Protein AF-A0A0F9B445-F1 (afdb_monomer_lite)

Organism: NCBI:txid412755

Secondary structure (DSSP, 8-state):
--TTHHHHS--HHHHHHTB-TTSSBP----SS----THHHHS-EEE-SBTTEEEEEEEEE--------TT--------EEEEEEEE-----------HHHHHTTS-HHHHHHHHHHHHHHHHHHHHHHHHHH--TTT-TTS---HHHHT--SSSSSGGG-------SS---------B-TTSB-EEE-TTSPSS-----------B-TTS-B-

Structure (mmCIF, N/CA/C/O backbone):
data_AF-A0A0F9B445-F1
#
_entry.id   AF-A0A0F9B445-F1
#
loop_
_atom_site.group_PDB
_atom_site.id
_atom_site.type_symbol
_atom_site.label_atom_id
_atom_site.label_alt_id
_atom_site.label_comp_id
_atom_site.label_asym_id
_atom_site.label_entity_id
_atom_site.label_seq_id
_atom_site.pdbx_PDB_ins_code
_atom_site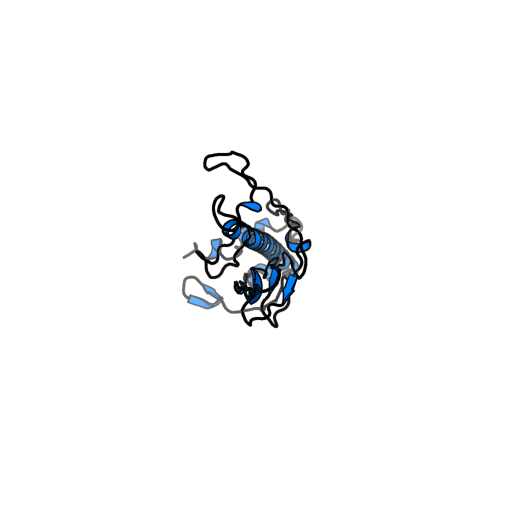.Cartn_x
_atom_site.Cartn_y
_atom_site.Cartn_z
_atom_site.occupancy
_atom_site.B_iso_or_equiv
_atom_site.auth_seq_id
_atom_site.auth_comp_id
_atom_site.auth_asym_id
_atom_site.auth_atom_id
_atom_site.pdbx_PDB_model_num
ATOM 1 N N . MET A 1 1 ? -6.664 17.153 29.616 1.00 43.50 1 MET A N 1
ATOM 2 C CA . MET A 1 1 ? -6.828 15.781 30.145 1.00 43.50 1 MET A CA 1
ATOM 3 C C . MET A 1 1 ? -7.987 15.012 29.509 1.00 43.50 1 MET A C 1
ATOM 5 O O . MET A 1 1 ? -7.839 13.813 29.377 1.00 43.50 1 MET A O 1
ATOM 9 N N . ALA A 1 2 ? -9.086 15.642 29.061 1.00 45.28 2 ALA A N 1
ATOM 10 C CA . ALA A 1 2 ? -10.185 14.949 28.357 1.00 45.28 2 ALA A CA 1
ATOM 11 C C . ALA A 1 2 ? -10.009 14.825 26.822 1.00 45.28 2 ALA A C 1
ATOM 13 O O . ALA A 1 2 ? -10.795 14.161 26.156 1.00 45.28 2 ALA A O 1
ATOM 14 N N . THR A 1 3 ? -8.997 15.481 26.247 1.00 46.88 3 THR A N 1
ATOM 15 C CA . THR A 1 3 ? -8.874 15.669 24.790 1.00 46.88 3 THR A CA 1
ATOM 16 C C . THR A 1 3 ? -8.355 14.437 24.039 1.00 46.88 3 THR A C 1
ATOM 18 O O . THR A 1 3 ? -8.711 14.235 22.887 1.00 46.88 3 THR A O 1
ATOM 21 N N . GLU A 1 4 ? -7.553 13.586 24.682 1.00 51.56 4 GLU A N 1
ATOM 22 C CA . GLU A 1 4 ? -7.035 12.350 24.068 1.00 51.56 4 GLU A CA 1
ATOM 23 C C . GLU A 1 4 ? -8.095 11.239 24.044 1.00 51.56 4 GLU A C 1
ATOM 25 O O . GLU A 1 4 ? -8.210 10.522 23.053 1.00 51.56 4 GLU A O 1
ATOM 30 N N . LEU A 1 5 ? -8.921 11.139 25.096 1.00 57.16 5 LEU A N 1
ATOM 31 C CA . LEU A 1 5 ? -9.929 10.082 25.226 1.00 57.16 5 LEU A CA 1
ATOM 32 C C . LEU A 1 5 ? -11.019 10.191 24.155 1.00 57.16 5 LEU A C 1
ATOM 34 O O . LEU A 1 5 ? -11.319 9.208 23.496 1.00 57.16 5 LEU A O 1
ATOM 38 N N . SER A 1 6 ? -11.548 11.399 23.929 1.00 59.25 6 SER A N 1
ATOM 39 C CA . SER A 1 6 ? -12.601 11.639 22.929 1.00 59.25 6 SER A CA 1
ATOM 40 C C . SER A 1 6 ? -12.133 11.496 21.480 1.00 59.25 6 SER A C 1
ATOM 42 O O . SER A 1 6 ? -12.970 11.484 20.584 1.00 59.25 6 SER A O 1
ATOM 44 N N . THR A 1 7 ? -10.821 11.462 21.241 1.00 62.12 7 THR A N 1
ATOM 45 C CA . THR A 1 7 ? -10.253 11.407 19.886 1.00 62.12 7 THR A CA 1
ATOM 46 C C . THR A 1 7 ? -9.793 9.995 19.525 1.00 62.12 7 THR A C 1
ATOM 48 O O . THR A 1 7 ? -9.762 9.648 18.351 1.00 62.12 7 THR A O 1
ATOM 51 N N . LYS A 1 8 ? -9.428 9.179 20.525 1.00 65.94 8 LYS A N 1
ATOM 52 C CA . LYS A 1 8 ? -8.882 7.827 20.329 1.00 65.94 8 LYS A CA 1
ATOM 53 C C . LYS A 1 8 ? -9.841 6.704 20.703 1.00 65.94 8 LYS A C 1
ATOM 55 O O . LYS A 1 8 ? -9.669 5.599 20.204 1.00 65.94 8 LYS A O 1
ATOM 60 N N . PHE A 1 9 ? -10.800 6.961 21.590 1.00 74.56 9 PHE A N 1
ATOM 61 C CA . PHE A 1 9 ? -11.685 5.935 22.127 1.00 74.56 9 PHE A CA 1
ATOM 62 C C . PHE A 1 9 ? -13.143 6.360 22.019 1.00 74.56 9 PHE A C 1
ATOM 64 O O . PHE A 1 9 ? -13.482 7.540 22.133 1.00 74.56 9 PHE A O 1
ATOM 71 N N . LEU A 1 10 ? -14.011 5.366 21.852 1.00 77.06 10 LEU A N 1
ATOM 72 C CA . LEU A 1 10 ? -15.453 5.557 21.915 1.00 77.06 10 LEU A CA 1
ATOM 73 C C . LEU A 1 10 ? -15.854 6.112 23.281 1.00 77.06 10 LEU A C 1
ATOM 75 O O . LEU A 1 10 ? -15.548 5.536 24.325 1.00 77.06 10 LEU A O 1
ATOM 79 N N . THR A 1 11 ? -16.571 7.231 23.268 1.00 81.31 11 THR A N 1
ATOM 80 C CA . THR A 1 11 ? -17.092 7.843 24.491 1.00 81.31 11 THR A CA 1
ATOM 81 C C . THR A 1 11 ? -18.509 7.360 24.789 1.00 81.31 11 THR A C 1
ATOM 83 O O . THR A 1 11 ? -19.222 6.864 23.914 1.00 81.31 11 THR A O 1
ATOM 86 N N . LEU A 1 12 ? -18.986 7.590 26.017 1.00 77.62 12 LEU A N 1
ATOM 87 C CA . LEU A 1 12 ? -20.385 7.331 26.378 1.00 77.62 12 LEU A CA 1
ATOM 88 C C . LEU A 1 12 ? -21.379 8.086 25.477 1.00 77.62 12 LEU A C 1
ATOM 90 O O . LEU A 1 12 ? -22.467 7.584 25.202 1.00 77.62 12 LEU A O 1
ATOM 94 N N . SER A 1 13 ? -21.006 9.269 24.978 1.00 76.50 13 SER A N 1
ATOM 95 C CA . SER A 1 13 ? -21.833 10.005 24.018 1.00 76.50 13 SER A CA 1
ATOM 96 C C . SER A 1 13 ? -21.901 9.353 22.640 1.00 76.50 13 SER A C 1
ATOM 98 O O . SER A 1 13 ? -22.929 9.479 21.978 1.00 76.50 13 SER A O 1
ATOM 100 N N . ASP A 1 14 ? -20.850 8.659 22.207 1.00 77.88 14 ASP A N 1
ATOM 101 C CA . ASP A 1 14 ? -20.851 7.936 20.930 1.00 77.88 14 ASP A CA 1
ATOM 102 C C . ASP A 1 14 ? -21.625 6.628 21.057 1.00 77.88 14 ASP A C 1
ATOM 104 O O . ASP A 1 14 ? -22.432 6.299 20.191 1.00 77.88 14 ASP A O 1
ATOM 108 N N . TRP A 1 15 ? -21.476 5.950 22.197 1.00 76.38 15 TRP A N 1
ATOM 109 C CA . TRP A 1 15 ? -22.296 4.799 22.561 1.00 76.38 15 TRP A CA 1
ATOM 110 C C . TRP A 1 15 ? -23.792 5.142 22.548 1.00 76.38 15 TRP A C 1
ATOM 112 O O . TRP A 1 15 ? -24.565 4.476 21.869 1.00 76.38 15 TRP A O 1
ATOM 122 N N . ALA A 1 16 ? -24.201 6.237 23.200 1.00 73.94 16 ALA A N 1
ATOM 123 C CA . ALA A 1 16 ? -25.606 6.652 23.260 1.00 73.94 16 ALA A CA 1
ATOM 124 C C . ALA A 1 16 ? -26.217 6.979 21.883 1.00 73.94 16 ALA A C 1
ATOM 126 O O . ALA A 1 16 ? -27.422 6.834 21.700 1.00 73.94 16 ALA A O 1
ATOM 127 N N . LYS A 1 17 ? -25.405 7.412 20.909 1.00 80.31 17 LYS A N 1
ATOM 128 C CA . LYS A 1 17 ? -25.855 7.677 19.530 1.00 80.31 17 LYS A CA 1
ATOM 129 C C . LYS A 1 17 ? -25.986 6.412 18.680 1.00 80.31 17 LYS A C 1
ATOM 131 O O . LYS A 1 17 ? -26.648 6.457 17.650 1.00 80.31 17 LYS A O 1
ATOM 136 N N . ARG A 1 18 ? -25.344 5.312 19.081 1.00 75.62 18 ARG A N 1
ATOM 137 C CA . ARG A 1 18 ? -25.323 4.024 18.364 1.00 75.62 18 ARG A CA 1
ATOM 138 C C . ARG A 1 18 ? -26.342 3.022 18.914 1.00 75.62 18 ARG A C 1
ATOM 140 O O . ARG A 1 18 ? -26.244 1.828 18.640 1.00 75.62 18 ARG A O 1
ATOM 147 N N . ILE A 1 19 ? -27.302 3.488 19.708 1.00 76.62 19 ILE A N 1
ATOM 148 C CA . ILE A 1 19 ? -28.355 2.658 20.292 1.00 76.62 19 ILE A CA 1
ATOM 149 C C . ILE A 1 19 ? -29.685 3.069 19.700 1.00 76.62 19 ILE A C 1
ATOM 151 O O . ILE A 1 19 ? -30.053 4.244 19.733 1.00 76.62 19 ILE A O 1
ATOM 155 N N . ASP A 1 20 ? -30.404 2.081 19.187 1.00 72.25 20 ASP A N 1
ATOM 156 C CA . ASP A 1 20 ? -31.778 2.270 18.761 1.00 72.25 20 ASP A CA 1
ATOM 157 C C . ASP A 1 20 ? -32.698 2.466 19.975 1.00 72.25 20 ASP A C 1
ATOM 159 O O . ASP A 1 20 ? -32.392 1.994 21.073 1.00 72.25 20 ASP A O 1
ATOM 163 N N . PRO A 1 21 ? -33.868 3.108 19.804 1.00 74.31 21 PRO A N 1
ATOM 164 C CA . PRO A 1 21 ? -34.848 3.292 20.880 1.00 74.31 21 PRO A CA 1
ATOM 165 C C . PRO A 1 21 ? -35.241 1.998 21.615 1.00 74.31 21 PRO A C 1
ATOM 167 O O . PRO A 1 21 ? -35.650 2.052 22.774 1.00 74.31 21 PRO A O 1
ATOM 170 N N . ASP A 1 22 ? -35.073 0.848 20.958 1.00 70.62 22 ASP A N 1
ATOM 171 C CA . ASP A 1 22 ? -35.373 -0.490 21.473 1.00 70.62 22 ASP A CA 1
ATOM 172 C C . ASP A 1 22 ? -34.232 -1.093 22.322 1.00 70.62 22 ASP A C 1
ATOM 174 O O . ASP A 1 22 ? -34.344 -2.208 22.831 1.00 70.62 22 ASP A O 1
ATOM 178 N N . GLY A 1 23 ? -33.128 -0.361 22.502 1.00 67.12 23 GLY A N 1
ATOM 179 C CA . GLY A 1 23 ? -31.978 -0.765 23.312 1.00 67.12 23 GLY A CA 1
ATOM 180 C C . GLY A 1 23 ? -30.959 -1.637 22.578 1.00 67.12 23 GLY A C 1
ATOM 181 O O . GLY A 1 23 ? -29.916 -1.939 23.149 1.00 67.12 23 GLY A O 1
ATOM 182 N N . THR A 1 24 ? -31.204 -2.012 21.322 1.00 73.00 24 THR A N 1
ATOM 183 C CA . THR A 1 24 ? -30.248 -2.743 20.478 1.00 73.00 24 THR A CA 1
ATOM 184 C C . THR A 1 24 ? -29.208 -1.811 19.860 1.00 73.00 24 THR A C 1
ATOM 186 O O . THR A 1 24 ? -29.444 -0.615 19.699 1.00 73.00 24 THR A O 1
ATOM 189 N N . THR A 1 25 ? -28.044 -2.350 19.492 1.00 70.25 25 THR A N 1
ATOM 190 C CA . THR A 1 25 ? -27.066 -1.609 18.683 1.00 70.25 25 THR A CA 1
ATOM 191 C C . THR A 1 25 ? -27.675 -1.269 17.324 1.00 70.25 25 THR A C 1
ATOM 193 O O . THR A 1 25 ? -28.135 -2.167 16.619 1.00 70.25 25 THR A O 1
ATOM 196 N N . ALA A 1 26 ? -27.676 0.016 16.975 1.00 71.31 26 ALA A N 1
ATOM 197 C CA . ALA A 1 26 ? -28.232 0.501 15.723 1.00 71.31 26 ALA A CA 1
ATOM 198 C C . ALA A 1 26 ? -27.355 0.081 14.533 1.00 71.31 26 ALA A C 1
ATOM 200 O O . ALA A 1 26 ? -26.123 0.144 14.632 1.00 71.31 26 ALA A O 1
ATOM 201 N N . PRO A 1 27 ? -27.947 -0.319 13.393 1.00 66.56 27 PRO A N 1
ATOM 202 C CA . PRO A 1 27 ? -27.189 -0.529 12.169 1.00 66.56 27 PRO A CA 1
ATOM 203 C C . PRO A 1 27 ? -26.626 0.815 11.687 1.00 66.56 27 PRO A C 1
ATOM 205 O O . PRO A 1 27 ? -27.372 1.722 11.315 1.00 66.56 27 PRO A O 1
ATOM 208 N N . VAL A 1 28 ? -25.299 0.948 11.701 1.00 72.25 28 VAL A N 1
ATOM 209 C CA . VAL A 1 28 ? -24.608 2.140 11.197 1.00 72.25 28 VAL A CA 1
ATOM 210 C C . VAL A 1 28 ? -24.638 2.117 9.668 1.00 72.25 28 VAL A C 1
ATOM 212 O O . VAL A 1 28 ? -24.305 1.113 9.041 1.00 72.25 28 VAL A O 1
ATOM 215 N N . ILE A 1 29 ? -25.088 3.218 9.061 1.00 68.75 29 ILE A N 1
ATOM 216 C CA . ILE A 1 29 ? -25.043 3.396 7.606 1.00 68.75 29 ILE A CA 1
ATOM 217 C C . ILE A 1 29 ? -23.688 4.005 7.250 1.00 68.75 29 ILE A C 1
ATOM 219 O O . ILE A 1 29 ? -23.426 5.166 7.567 1.00 68.75 29 ILE A O 1
ATOM 223 N N . GLU A 1 30 ? -22.865 3.234 6.547 1.00 72.00 30 GLU A N 1
ATOM 224 C CA . GLU A 1 30 ? -21.530 3.652 6.116 1.00 72.00 30 GLU A CA 1
ATOM 225 C C . GLU A 1 30 ? -21.614 4.557 4.881 1.00 72.00 30 GLU A C 1
ATOM 227 O O . GLU A 1 30 ? -21.560 4.103 3.740 1.00 72.00 30 GLU A O 1
ATOM 232 N N . LEU A 1 31 ? -21.809 5.860 5.105 1.00 69.06 31 LEU A N 1
ATOM 233 C CA . LEU A 1 31 ? -21.887 6.858 4.028 1.00 69.06 31 LEU A CA 1
ATOM 234 C C . LEU A 1 31 ? -20.505 7.228 3.462 1.00 69.06 31 LEU A C 1
ATOM 236 O O . LEU A 1 31 ? -20.418 7.711 2.337 1.00 69.06 31 LEU A O 1
ATOM 240 N N . LEU A 1 32 ? -19.446 7.043 4.255 1.00 72.44 32 LEU A N 1
ATOM 241 C CA . LEU A 1 32 ? -18.073 7.365 3.863 1.00 72.44 32 LEU A CA 1
ATOM 242 C C . LEU A 1 32 ? -17.368 6.204 3.160 1.00 72.44 32 LEU A C 1
ATOM 244 O O . LEU A 1 32 ? -16.320 6.431 2.579 1.00 72.44 32 LEU A O 1
ATOM 248 N N . ALA A 1 33 ? -17.937 4.996 3.199 1.00 69.25 33 ALA A N 1
ATOM 249 C CA . ALA A 1 33 ? -17.311 3.821 2.617 1.00 69.25 33 ALA A CA 1
ATOM 250 C C . ALA A 1 33 ? -17.182 3.964 1.098 1.00 69.25 33 ALA A C 1
ATOM 252 O O . ALA A 1 33 ? -18.180 3.945 0.364 1.00 69.25 33 ALA A O 1
ATOM 253 N N . GLU A 1 34 ? -15.946 4.040 0.618 1.00 72.25 34 GLU A N 1
ATOM 254 C CA . GLU A 1 34 ? -15.654 4.014 -0.805 1.00 72.25 34 GLU A CA 1
ATOM 255 C C . GLU A 1 34 ? -15.423 2.571 -1.265 1.00 72.25 34 GLU A C 1
ATOM 257 O O . GLU A 1 34 ? -14.556 1.839 -0.787 1.00 72.25 34 GLU A O 1
ATOM 262 N N . THR A 1 35 ? -16.221 2.118 -2.234 1.00 69.56 35 THR A N 1
ATOM 263 C CA . THR A 1 35 ? -16.070 0.767 -2.789 1.00 69.56 35 THR A CA 1
ATOM 264 C C . THR A 1 35 ? -15.094 0.787 -3.959 1.00 69.56 35 THR A C 1
ATOM 266 O O . THR A 1 35 ? -15.472 1.061 -5.098 1.00 69.56 35 THR A O 1
ATOM 269 N N . ASN A 1 36 ? -13.826 0.464 -3.691 1.00 78.25 36 ASN A N 1
ATOM 270 C CA . ASN A 1 36 ? -12.815 0.296 -4.732 1.00 78.25 36 ASN A CA 1
ATOM 271 C C . ASN A 1 36 ? -12.434 -1.189 -4.916 1.00 78.25 36 ASN A C 1
ATOM 273 O O . ASN A 1 36 ? -11.831 -1.789 -4.025 1.00 78.25 36 ASN A O 1
ATOM 277 N N . PRO A 1 37 ? -12.740 -1.811 -6.072 1.00 83.31 37 PRO A N 1
ATOM 278 C CA . PRO A 1 37 ? -12.440 -3.222 -6.311 1.00 83.31 37 PRO A CA 1
ATOM 279 C C . PRO A 1 37 ? -10.963 -3.497 -6.641 1.00 83.31 37 PRO A C 1
ATOM 281 O O . PRO A 1 37 ? -10.611 -4.650 -6.888 1.00 83.31 37 PRO A O 1
ATOM 284 N N . LEU A 1 38 ? -10.090 -2.482 -6.660 1.00 85.94 38 LEU A N 1
ATOM 285 C CA . LEU A 1 38 ? -8.695 -2.616 -7.090 1.00 85.94 38 LEU A CA 1
ATOM 286 C C . LEU A 1 38 ? -7.936 -3.719 -6.343 1.00 85.94 38 LEU A C 1
ATOM 288 O O . LEU A 1 38 ? -7.250 -4.521 -6.974 1.00 85.94 38 LEU A O 1
ATOM 292 N N . LEU A 1 39 ? -8.084 -3.801 -5.019 1.00 84.38 39 LEU A N 1
ATOM 293 C CA . LEU A 1 39 ? -7.411 -4.828 -4.216 1.00 84.38 39 LEU A CA 1
ATOM 294 C C . LEU A 1 39 ? -7.947 -6.243 -4.481 1.00 84.38 39 LEU A C 1
ATOM 296 O O . LEU A 1 39 ? -7.208 -7.208 -4.307 1.00 84.38 39 LEU A O 1
ATOM 300 N N . MET A 1 40 ? -9.208 -6.374 -4.905 1.00 85.50 40 MET A N 1
ATOM 301 C CA . MET A 1 40 ? -9.816 -7.667 -5.243 1.00 85.50 40 MET A CA 1
ATOM 302 C C . MET A 1 40 ? -9.399 -8.166 -6.630 1.00 85.50 40 MET A C 1
ATOM 304 O O . MET A 1 40 ? -9.314 -9.373 -6.843 1.00 85.50 40 MET A O 1
ATOM 308 N N . ASP A 1 41 ? -9.161 -7.251 -7.569 1.00 87.19 41 ASP A N 1
ATOM 309 C CA . ASP A 1 41 ? -8.711 -7.570 -8.930 1.00 87.19 41 ASP A CA 1
ATOM 310 C C . ASP A 1 41 ? -7.198 -7.841 -8.996 1.00 87.19 41 ASP A C 1
ATOM 312 O O . ASP A 1 41 ? -6.710 -8.599 -9.838 1.00 87.19 41 ASP A O 1
ATOM 316 N N . ALA A 1 42 ? -6.434 -7.240 -8.084 1.00 87.19 42 ALA A N 1
ATOM 317 C CA . ALA A 1 42 ? -4.989 -7.328 -8.097 1.00 87.19 42 ALA A CA 1
ATOM 318 C C . ALA A 1 42 ? -4.464 -8.741 -7.787 1.00 87.19 42 ALA A C 1
ATOM 320 O O . ALA A 1 42 ? -4.807 -9.374 -6.789 1.00 87.19 42 ALA A O 1
ATOM 321 N N . HIS A 1 43 ? -3.531 -9.219 -8.615 1.00 88.62 43 HIS A N 1
ATOM 322 C CA . HIS A 1 43 ? -2.811 -10.458 -8.333 1.00 88.62 43 HIS A CA 1
ATOM 323 C C . HIS A 1 43 ? -1.771 -10.234 -7.233 1.00 88.62 43 HIS A C 1
ATOM 325 O O . HIS A 1 43 ? -0.903 -9.371 -7.379 1.00 88.62 43 HIS A O 1
ATOM 331 N N . MET A 1 44 ? -1.808 -11.047 -6.177 1.00 88.69 44 MET A N 1
ATOM 332 C CA . MET A 1 44 ? -0.849 -10.985 -5.075 1.00 88.69 44 MET A CA 1
ATOM 333 C C . MET A 1 44 ? 0.100 -12.189 -5.088 1.00 88.69 44 MET A C 1
ATOM 335 O O . MET A 1 44 ? -0.327 -13.323 -5.309 1.00 88.69 44 MET A O 1
ATOM 339 N N . MET A 1 45 ? 1.387 -11.942 -4.841 1.00 90.81 45 MET A N 1
ATOM 340 C CA . MET A 1 45 ? 2.428 -12.966 -4.786 1.00 90.81 45 MET A CA 1
ATOM 341 C C . MET A 1 45 ? 3.346 -12.803 -3.571 1.00 90.81 45 MET A C 1
ATOM 343 O O . MET A 1 45 ? 3.544 -11.703 -3.053 1.00 90.81 45 MET A O 1
ATOM 347 N N . GLU A 1 46 ? 3.959 -13.903 -3.148 1.00 91.50 46 GLU A N 1
ATOM 348 C CA . GLU A 1 46 ? 4.934 -13.888 -2.061 1.00 91.50 46 GLU A CA 1
ATOM 349 C C . GLU A 1 46 ? 6.281 -13.312 -2.532 1.00 91.50 46 GLU A C 1
ATOM 351 O O . GLU A 1 46 ? 6.822 -13.671 -3.587 1.00 91.50 46 GLU A O 1
ATOM 356 N N . GLY A 1 47 ? 6.846 -12.414 -1.726 1.00 88.81 47 GLY A N 1
ATOM 357 C CA . GLY A 1 47 ? 8.182 -11.869 -1.923 1.00 88.81 47 GLY A CA 1
ATOM 358 C C . GLY A 1 47 ? 9.278 -12.938 -1.838 1.00 88.81 47 GLY A C 1
ATOM 359 O O . GLY A 1 47 ? 9.219 -13.876 -1.045 1.00 88.81 47 GLY A O 1
ATOM 360 N N . ASN A 1 48 ? 10.329 -12.802 -2.652 1.00 91.25 48 ASN A N 1
ATOM 361 C CA . ASN A 1 48 ? 11.489 -13.700 -2.582 1.00 91.25 48 ASN A CA 1
ATOM 362 C C . ASN A 1 48 ? 12.533 -13.249 -1.541 1.00 91.25 48 ASN A C 1
ATOM 364 O O . ASN A 1 48 ? 13.373 -14.060 -1.137 1.00 91.25 48 ASN A O 1
ATOM 368 N N . LEU A 1 49 ? 12.477 -11.988 -1.098 1.00 89.12 49 LEU A N 1
ATOM 369 C CA . LEU A 1 49 ? 13.282 -11.440 -0.011 1.00 89.12 49 LEU A CA 1
ATOM 370 C C . LEU A 1 49 ? 12.482 -11.476 1.302 1.00 89.12 49 LEU A C 1
ATOM 372 O O . LEU A 1 49 ? 11.253 -11.463 1.270 1.00 89.12 49 LEU A O 1
ATOM 376 N N . PRO A 1 50 ? 13.149 -11.461 2.470 1.00 87.56 50 PRO A N 1
ATOM 377 C CA . PRO A 1 50 ? 12.454 -11.405 3.757 1.00 87.56 50 PRO A CA 1
ATOM 378 C C . PRO A 1 50 ? 11.497 -10.210 3.889 1.00 87.56 50 PRO A C 1
ATOM 380 O O . PRO A 1 50 ? 10.420 -10.351 4.453 1.00 87.56 50 PRO A O 1
ATOM 383 N N . THR A 1 51 ? 11.868 -9.051 3.339 1.00 86.75 51 THR A N 1
ATOM 384 C CA . THR A 1 51 ? 11.130 -7.783 3.484 1.00 86.75 51 THR A CA 1
ATOM 385 C C . THR A 1 51 ? 10.579 -7.242 2.159 1.00 86.75 51 THR A C 1
ATOM 387 O O . THR A 1 51 ? 10.227 -6.067 2.071 1.00 86.75 51 THR A O 1
ATOM 390 N N . GLY A 1 52 ? 10.532 -8.058 1.099 1.00 88.00 52 GLY A N 1
ATOM 391 C CA . GLY A 1 52 ? 10.095 -7.582 -0.215 1.00 88.00 52 GLY A CA 1
ATOM 392 C C . GLY A 1 52 ? 10.357 -8.548 -1.366 1.00 88.00 52 GLY A C 1
ATOM 393 O O . GLY A 1 52 ? 10.453 -9.764 -1.184 1.00 88.00 52 GLY A O 1
ATOM 394 N N . HIS A 1 53 ? 10.498 -8.003 -2.571 1.00 91.88 53 HIS A N 1
ATOM 395 C CA . HIS A 1 53 ? 10.719 -8.772 -3.788 1.00 91.88 53 HIS A CA 1
ATOM 396 C C . HIS A 1 53 ? 11.828 -8.166 -4.654 1.00 91.88 53 HIS A C 1
ATOM 398 O O . HIS A 1 53 ? 11.847 -6.971 -4.929 1.00 91.88 53 HIS A O 1
ATOM 404 N N . ARG A 1 54 ? 12.745 -9.013 -5.123 1.00 91.44 54 ARG A N 1
ATOM 405 C CA . ARG A 1 54 ? 13.783 -8.678 -6.099 1.00 91.44 54 ARG A CA 1
ATOM 406 C C . ARG A 1 54 ? 13.407 -9.222 -7.465 1.00 91.44 54 ARG A C 1
ATOM 408 O O . ARG A 1 54 ? 13.423 -10.440 -7.667 1.00 91.44 54 ARG A O 1
ATOM 415 N N . SER A 1 55 ? 13.184 -8.320 -8.415 1.00 90.12 55 SER A N 1
ATOM 416 C CA . SER A 1 55 ? 13.015 -8.646 -9.830 1.00 90.12 55 SER A CA 1
ATOM 417 C C . SER A 1 55 ? 14.331 -8.447 -10.589 1.00 90.12 55 SER A C 1
ATOM 419 O O . SER A 1 55 ? 15.115 -7.541 -10.305 1.00 90.12 55 SER A O 1
ATOM 421 N N . THR A 1 56 ? 14.617 -9.315 -11.563 1.00 89.50 56 THR A N 1
ATOM 422 C CA . THR A 1 56 ? 15.769 -9.152 -12.464 1.00 89.50 56 THR A CA 1
ATOM 423 C C . THR A 1 56 ? 15.261 -8.898 -13.870 1.00 89.50 56 THR A C 1
ATOM 425 O O . THR A 1 56 ? 14.649 -9.768 -14.484 1.00 89.50 56 THR A O 1
ATOM 428 N N . GLN A 1 57 ? 15.534 -7.707 -14.387 1.00 86.69 57 GLN A N 1
ATOM 429 C CA . GLN A 1 57 ? 15.053 -7.241 -15.679 1.00 86.69 57 GLN A CA 1
ATOM 430 C C . GLN A 1 57 ? 16.225 -7.167 -16.657 1.00 86.69 57 GLN A C 1
ATOM 432 O O . GLN A 1 57 ? 17.309 -6.676 -16.330 1.00 86.69 57 GLN A O 1
ATOM 437 N N . ARG A 1 58 ? 16.038 -7.674 -17.877 1.00 87.44 58 ARG A N 1
ATOM 438 C CA . ARG A 1 58 ? 17.054 -7.561 -18.930 1.00 87.44 58 ARG A CA 1
ATOM 439 C C . ARG A 1 58 ? 17.038 -6.143 -19.495 1.00 87.44 58 ARG A C 1
ATOM 441 O O . ARG A 1 58 ? 15.996 -5.676 -19.932 1.00 87.44 58 ARG A O 1
ATOM 448 N N . THR A 1 59 ? 18.190 -5.479 -19.509 1.00 86.00 59 THR A N 1
ATOM 449 C CA . THR A 1 59 ? 18.325 -4.094 -19.987 1.00 86.00 59 THR A CA 1
ATOM 450 C C . THR A 1 59 ? 18.769 -4.011 -21.439 1.00 86.00 59 THR A C 1
ATOM 452 O O . THR A 1 59 ? 18.406 -3.067 -22.131 1.00 86.00 59 THR A O 1
ATOM 455 N N . THR A 1 60 ? 19.541 -4.988 -21.926 1.00 84.88 60 THR A N 1
ATOM 456 C CA . THR A 1 60 ? 19.939 -5.048 -23.339 1.00 84.88 60 THR A CA 1
ATOM 457 C C . THR A 1 60 ? 19.878 -6.469 -23.883 1.00 84.88 60 THR A C 1
ATOM 459 O O . THR A 1 60 ? 20.104 -7.448 -23.165 1.00 84.88 60 THR A O 1
ATOM 462 N N . GLN A 1 61 ? 19.602 -6.574 -25.181 1.00 86.88 61 GLN A N 1
ATOM 463 C CA . GLN A 1 61 ? 19.656 -7.818 -25.939 1.00 86.88 61 GLN A CA 1
ATOM 464 C C . GLN A 1 61 ? 20.836 -7.742 -26.924 1.00 86.88 61 GLN A C 1
ATOM 466 O O . GLN A 1 61 ? 21.011 -6.703 -27.563 1.00 86.88 61 GLN A O 1
ATOM 471 N N . PRO A 1 62 ? 21.653 -8.801 -27.061 1.00 86.69 62 PRO A N 1
ATOM 472 C CA . PRO A 1 62 ? 22.686 -8.846 -28.089 1.00 86.69 62 PRO A CA 1
ATOM 473 C C . PRO A 1 62 ? 22.055 -8.796 -29.486 1.00 86.69 62 PRO A C 1
ATOM 475 O O . PRO A 1 62 ? 21.036 -9.445 -29.735 1.00 86.69 62 PRO A O 1
ATOM 478 N N . SER A 1 63 ? 22.665 -8.039 -30.398 1.00 82.75 63 SER A N 1
ATOM 479 C CA . SER A 1 63 ? 22.266 -7.962 -31.804 1.00 82.75 63 SER A CA 1
ATOM 480 C C . SER A 1 63 ? 23.257 -8.713 -32.693 1.00 82.75 63 SER A C 1
ATOM 482 O O . SER A 1 63 ? 24.463 -8.742 -32.440 1.00 82.75 63 SER A O 1
ATOM 484 N N . GLY A 1 64 ? 22.736 -9.351 -33.743 1.00 83.62 64 GLY A N 1
ATOM 485 C CA . GLY A 1 64 ? 23.565 -9.973 -34.772 1.00 83.62 64 GLY A CA 1
ATOM 486 C C . GLY A 1 64 ? 24.196 -8.924 -35.688 1.00 83.62 64 GLY A C 1
ATOM 487 O O . GLY A 1 64 ? 23.612 -7.867 -35.924 1.00 83.62 64 GLY A O 1
ATOM 488 N N . THR A 1 65 ? 25.371 -9.230 -36.239 1.00 83.69 65 THR A N 1
ATOM 489 C CA . THR A 1 65 ? 26.008 -8.409 -37.279 1.00 83.69 65 THR A CA 1
ATOM 490 C C . THR A 1 65 ? 26.156 -9.211 -38.571 1.00 83.69 65 THR A C 1
ATOM 492 O O . THR A 1 65 ? 26.553 -10.377 -38.559 1.00 83.69 65 THR A O 1
ATOM 495 N N . TRP A 1 66 ? 25.813 -8.591 -39.703 1.00 79.88 66 TRP A N 1
ATOM 496 C CA . TRP A 1 66 ? 26.053 -9.161 -41.029 1.00 79.88 66 TRP A CA 1
ATOM 497 C C . TRP A 1 66 ? 27.531 -8.976 -41.387 1.00 79.88 66 TRP A C 1
ATOM 499 O O . TRP A 1 66 ? 28.012 -7.843 -41.425 1.00 79.88 66 TRP A O 1
ATOM 509 N N . ARG A 1 67 ? 28.258 -10.070 -41.651 1.00 85.50 67 ARG A N 1
ATOM 510 C CA . ARG A 1 67 ? 29.692 -10.027 -41.997 1.00 85.50 67 ARG A CA 1
ATOM 511 C C . ARG A 1 67 ? 29.944 -10.381 -43.461 1.00 85.50 67 ARG A C 1
ATOM 513 O O . ARG A 1 67 ? 29.267 -11.243 -44.018 1.00 85.50 67 ARG A O 1
ATOM 520 N N . GLN A 1 68 ? 30.972 -9.773 -44.051 1.00 80.75 68 GLN A N 1
ATOM 521 C CA . GLN A 1 68 ? 31.503 -10.153 -45.366 1.00 80.75 68 GLN A CA 1
ATOM 522 C C . GLN A 1 68 ? 32.549 -11.278 -45.255 1.00 80.75 68 GLN A C 1
ATOM 524 O O . GLN A 1 68 ? 33.028 -11.603 -44.162 1.00 80.75 68 GLN A O 1
ATOM 529 N N . LEU A 1 69 ? 32.912 -11.882 -46.394 1.00 71.81 69 LEU A N 1
ATOM 530 C CA . LEU A 1 69 ? 33.956 -12.908 -46.456 1.00 71.81 69 LEU A CA 1
ATOM 531 C C . LEU A 1 69 ? 35.286 -12.336 -45.926 1.00 71.81 69 LEU A C 1
ATOM 533 O O . LEU A 1 69 ? 35.657 -11.218 -46.269 1.00 71.81 69 LEU A O 1
ATOM 537 N N . ASN A 1 70 ? 35.995 -13.106 -45.098 1.00 82.69 70 ASN A N 1
ATOM 538 C CA . ASN A 1 70 ? 37.258 -12.727 -44.439 1.00 82.69 70 ASN A CA 1
ATOM 539 C C . ASN A 1 70 ? 37.184 -11.586 -43.394 1.00 82.69 70 ASN A C 1
ATOM 541 O O . ASN A 1 70 ? 38.225 -11.078 -42.991 1.00 82.69 70 ASN A O 1
ATOM 545 N N . GLN A 1 71 ? 35.993 -11.216 -42.903 1.00 76.50 71 GLN A N 1
ATOM 546 C CA . GLN A 1 71 ? 35.821 -10.293 -41.765 1.00 76.50 71 GLN A CA 1
ATOM 547 C C . GLN A 1 71 ? 35.355 -11.028 -40.495 1.00 76.50 71 GLN A C 1
ATOM 549 O O . GLN A 1 71 ? 34.587 -11.998 -40.572 1.00 76.50 71 GLN A O 1
ATOM 554 N N . GLY A 1 72 ? 35.821 -10.555 -39.334 1.00 78.06 72 GLY A N 1
ATOM 555 C CA . GLY A 1 72 ? 35.417 -11.039 -38.009 1.00 78.06 72 GLY A CA 1
ATOM 556 C C . GLY A 1 72 ? 34.034 -10.534 -37.579 1.00 78.06 72 GLY A C 1
ATOM 557 O O . GLY A 1 72 ? 33.482 -9.613 -38.176 1.00 78.06 72 GLY A O 1
ATOM 558 N N . VAL A 1 73 ? 33.471 -11.152 -36.539 1.00 85.81 73 VAL A N 1
ATOM 559 C CA . VAL A 1 73 ? 32.195 -10.761 -35.911 1.00 85.81 73 VAL A CA 1
ATOM 560 C C . VAL A 1 73 ? 32.501 -10.239 -34.515 1.00 85.81 73 VAL A C 1
ATOM 562 O O . VAL A 1 73 ? 33.257 -10.876 -33.788 1.00 85.81 73 VAL A O 1
ATOM 565 N N . ALA A 1 74 ? 31.923 -9.100 -34.135 1.00 82.12 74 ALA A N 1
ATOM 566 C CA . ALA A 1 74 ? 32.051 -8.595 -32.773 1.00 82.12 74 ALA A CA 1
ATOM 567 C C . ALA A 1 74 ? 31.222 -9.451 -31.800 1.00 82.12 74 ALA A C 1
ATOM 569 O O . ALA A 1 74 ? 30.037 -9.696 -3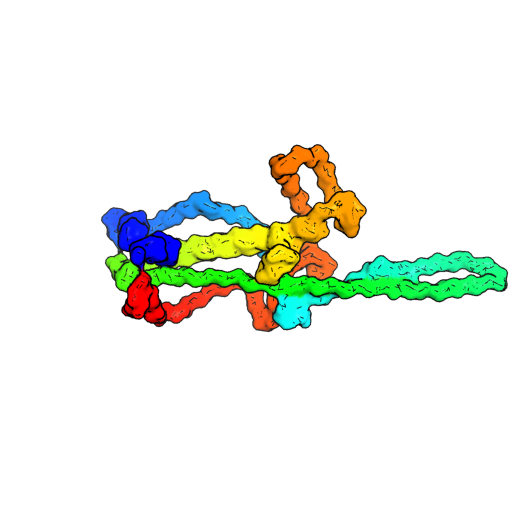2.034 1.00 82.12 74 ALA A O 1
ATOM 570 N N . GLU A 1 75 ? 31.836 -9.878 -30.697 1.00 84.69 75 GLU A N 1
ATOM 571 C CA . GLU A 1 75 ? 31.138 -10.556 -29.606 1.00 84.69 75 GLU A CA 1
ATOM 572 C C . GLU A 1 75 ? 30.283 -9.550 -28.825 1.00 84.69 75 GLU A C 1
ATOM 574 O O . GLU A 1 75 ? 30.741 -8.464 -28.466 1.00 84.69 75 GLU A O 1
ATOM 579 N N . THR A 1 76 ? 29.030 -9.903 -28.544 1.00 87.38 76 THR A N 1
ATOM 580 C CA . THR A 1 76 ? 28.123 -9.080 -27.733 1.00 87.38 76 THR A CA 1
ATOM 581 C C . THR A 1 76 ? 27.483 -9.920 -26.631 1.00 87.38 76 THR A C 1
ATOM 583 O O . THR A 1 76 ? 27.382 -11.141 -26.737 1.00 87.38 76 THR A O 1
ATOM 586 N N . LYS A 1 77 ? 27.055 -9.267 -25.543 1.00 84.75 77 LYS A N 1
ATOM 587 C CA . LYS A 1 77 ? 26.368 -9.911 -24.415 1.00 84.75 77 LYS A CA 1
ATOM 588 C C . LYS A 1 77 ? 25.167 -9.089 -23.961 1.00 84.75 77 LYS A C 1
ATOM 590 O O . LYS A 1 77 ? 25.174 -7.864 -24.070 1.00 84.75 77 LYS A O 1
ATOM 595 N N . SER A 1 78 ? 24.160 -9.759 -23.411 1.00 89.38 78 SER A N 1
ATOM 596 C CA . SER A 1 78 ? 23.047 -9.099 -22.721 1.00 89.38 78 SER A CA 1
ATOM 597 C C . SER A 1 78 ? 23.500 -8.513 -21.386 1.00 89.38 78 SER A C 1
ATOM 599 O O . SER A 1 78 ? 24.335 -9.108 -20.700 1.00 89.38 78 SER A O 1
ATOM 601 N N . THR A 1 79 ? 22.895 -7.404 -20.971 1.00 90.19 79 THR A N 1
ATOM 602 C CA . THR A 1 79 ? 22.999 -6.894 -19.599 1.00 90.19 79 THR A CA 1
ATOM 603 C C . THR A 1 79 ? 21.668 -7.038 -18.866 1.00 90.19 79 THR A C 1
ATOM 605 O O . THR A 1 79 ? 20.596 -7.060 -19.475 1.00 90.19 79 THR A O 1
ATOM 608 N N . THR A 1 80 ? 21.738 -7.177 -17.545 1.00 92.19 80 THR A N 1
ATOM 609 C CA . THR A 1 80 ? 20.581 -7.292 -16.650 1.00 92.19 80 THR A CA 1
ATOM 610 C C . THR A 1 80 ? 20.734 -6.314 -15.496 1.00 92.19 80 THR A C 1
ATOM 612 O O . THR A 1 80 ? 21.847 -6.096 -15.017 1.00 92.19 80 THR A O 1
ATOM 615 N N . ARG A 1 81 ? 19.616 -5.783 -15.007 1.00 91.00 81 ARG A N 1
ATOM 616 C CA . ARG A 1 81 ? 19.523 -4.956 -13.806 1.00 91.00 81 ARG A CA 1
ATOM 617 C C . ARG A 1 81 ? 18.597 -5.632 -12.801 1.00 91.00 81 ARG A C 1
ATOM 619 O O . ARG A 1 81 ? 17.576 -6.194 -13.183 1.00 91.00 81 ARG A O 1
ATOM 626 N N . GLN A 1 82 ? 18.958 -5.564 -11.527 1.00 91.00 82 GLN A N 1
ATOM 627 C CA . GLN A 1 82 ? 18.087 -5.979 -10.430 1.00 91.00 82 GLN A CA 1
ATOM 628 C C . GLN A 1 82 ? 17.365 -4.756 -9.864 1.00 91.00 82 GLN A C 1
ATOM 630 O O . GLN A 1 82 ? 17.949 -3.670 -9.795 1.00 91.00 82 GLN A O 1
ATOM 635 N N . VAL A 1 83 ? 16.095 -4.934 -9.517 1.00 89.06 83 VAL A N 1
ATOM 636 C CA . VAL A 1 83 ? 15.253 -3.928 -8.870 1.00 89.06 83 VAL A CA 1
ATOM 637 C C . VAL A 1 83 ? 14.634 -4.577 -7.642 1.00 89.06 83 VAL A C 1
ATOM 639 O O . VAL A 1 83 ? 14.086 -5.676 -7.742 1.00 89.06 83 VAL A O 1
ATOM 642 N N . ASP A 1 84 ? 14.751 -3.890 -6.512 1.00 90.94 84 ASP A N 1
ATOM 643 C CA . ASP A 1 84 ? 14.240 -4.340 -5.224 1.00 90.94 84 ASP A CA 1
ATOM 644 C C . ASP A 1 84 ? 13.043 -3.478 -4.841 1.00 90.94 84 ASP A C 1
ATOM 646 O O . ASP A 1 84 ? 13.149 -2.252 -4.798 1.00 90.94 84 ASP A O 1
ATOM 650 N N . ASP A 1 85 ? 11.928 -4.135 -4.550 1.00 89.81 85 ASP A N 1
ATOM 651 C CA . ASP A 1 85 ? 10.700 -3.522 -4.070 1.00 89.81 85 ASP A CA 1
ATOM 652 C C . ASP A 1 85 ? 10.459 -3.969 -2.623 1.00 89.81 85 ASP A C 1
ATOM 654 O O . ASP A 1 85 ? 10.445 -5.166 -2.324 1.00 89.81 85 ASP A O 1
ATOM 658 N N . SER A 1 86 ? 10.303 -3.008 -1.713 1.00 89.44 86 SER A N 1
ATOM 659 C CA . SER A 1 86 ? 10.014 -3.255 -0.298 1.00 89.44 86 SER A CA 1
ATOM 660 C C . SER A 1 86 ? 8.516 -3.425 -0.056 1.00 89.44 86 SER A C 1
ATOM 662 O O . SER A 1 86 ? 7.697 -2.744 -0.676 1.00 89.44 86 SER A O 1
ATOM 664 N N . ALA A 1 87 ? 8.161 -4.314 0.870 1.00 89.00 87 ALA A N 1
ATOM 665 C CA . ALA A 1 87 ? 6.800 -4.438 1.381 1.00 89.00 87 ALA A CA 1
ATOM 666 C C . ALA A 1 87 ? 6.612 -3.555 2.629 1.00 89.00 87 ALA A C 1
ATOM 668 O O . ALA A 1 87 ? 7.532 -3.427 3.437 1.00 89.00 87 ALA A O 1
ATOM 669 N N . GLY A 1 88 ? 5.420 -2.973 2.778 1.00 87.44 88 GLY A N 1
ATOM 670 C CA . GLY A 1 88 ? 4.987 -2.251 3.979 1.00 87.44 88 GLY A CA 1
ATOM 671 C C . GLY A 1 88 ? 3.954 -3.062 4.764 1.00 87.44 88 GLY A C 1
ATOM 672 O O . GLY A 1 88 ? 3.262 -3.903 4.187 1.00 87.44 88 GLY A O 1
ATOM 673 N N . MET A 1 89 ? 3.858 -2.820 6.071 1.00 87.75 89 MET A N 1
ATOM 674 C CA . MET A 1 89 ? 2.834 -3.407 6.940 1.00 87.75 89 MET A CA 1
ATOM 675 C C . MET A 1 89 ? 1.862 -2.307 7.359 1.00 87.75 89 MET A C 1
ATOM 677 O O . MET A 1 89 ? 2.291 -1.278 7.876 1.00 87.75 89 MET A O 1
ATOM 681 N N . LEU A 1 90 ? 0.572 -2.526 7.114 1.00 88.94 90 LEU A N 1
ATOM 682 C CA . LEU A 1 90 ? -0.500 -1.618 7.503 1.00 88.94 90 LEU A CA 1
ATOM 683 C C . LEU A 1 90 ? -1.330 -2.301 8.592 1.00 88.94 90 LEU A C 1
ATOM 685 O O . LEU A 1 90 ? -1.929 -3.347 8.349 1.00 88.94 90 LEU A O 1
ATOM 689 N N . GLU A 1 91 ? -1.326 -1.727 9.792 1.00 89.00 91 GLU A N 1
ATOM 690 C CA . GLU A 1 91 ? -1.970 -2.295 10.975 1.00 89.00 91 GLU A CA 1
ATOM 691 C C . GLU A 1 91 ? -2.667 -1.189 11.770 1.00 89.00 91 GLU A C 1
ATOM 693 O O . GLU A 1 91 ? -2.138 -0.086 11.917 1.00 89.00 91 GLU A O 1
ATOM 698 N N . ALA A 1 92 ? -3.838 -1.501 12.321 1.00 89.25 92 ALA A N 1
ATOM 699 C CA . ALA A 1 92 ? -4.571 -0.618 13.216 1.00 89.25 92 ALA A CA 1
ATOM 700 C C . ALA A 1 92 ? -5.100 -1.399 14.422 1.00 89.25 92 ALA A C 1
ATOM 702 O O . ALA A 1 92 ? -5.393 -2.591 14.332 1.00 89.25 92 ALA A O 1
ATOM 703 N N . TYR A 1 93 ? -5.235 -0.706 15.553 1.00 87.12 93 TYR A N 1
ATOM 704 C CA . TYR A 1 93 ? -5.838 -1.253 16.763 1.00 87.12 93 TYR A CA 1
ATOM 705 C C . TYR A 1 93 ? -7.198 -0.599 16.995 1.00 87.12 93 TYR A C 1
ATOM 707 O O . TYR A 1 93 ? -7.263 0.592 17.292 1.00 87.12 93 TYR A O 1
ATOM 715 N N . SER A 1 94 ? -8.259 -1.399 16.918 1.00 85.88 94 SER A N 1
ATOM 716 C CA . SER A 1 94 ? -9.596 -1.031 17.387 1.00 85.88 94 SER A CA 1
ATOM 717 C C . SER A 1 94 ? -9.684 -1.336 18.883 1.00 85.88 94 SER A C 1
ATOM 719 O O . SER A 1 94 ? -9.615 -2.495 19.298 1.00 85.88 94 SER A O 1
ATOM 721 N N . ALA A 1 95 ? -9.741 -0.296 19.715 1.00 83.62 95 ALA A N 1
ATOM 722 C CA . ALA A 1 95 ? -9.771 -0.424 21.169 1.00 83.62 95 ALA A CA 1
ATOM 723 C C . ALA A 1 95 ? -11.033 0.228 21.740 1.00 83.62 95 ALA A C 1
ATOM 725 O O . ALA A 1 95 ? -11.354 1.373 21.426 1.00 83.62 95 ALA A O 1
ATOM 726 N N . VAL A 1 96 ? -11.731 -0.505 22.607 1.00 82.12 96 VAL A N 1
ATOM 727 C CA . VAL A 1 96 ? -13.000 -0.093 23.219 1.00 82.12 96 VAL A CA 1
ATOM 728 C C . VAL A 1 96 ? -12.950 -0.383 24.716 1.00 82.12 96 VAL A C 1
ATOM 730 O O . VAL A 1 96 ? -12.439 -1.423 25.126 1.00 82.12 96 VAL A O 1
ATOM 733 N N . ASP A 1 97 ? -13.496 0.523 25.527 1.00 82.94 97 ASP A N 1
ATOM 734 C CA . ASP A 1 97 ? -13.654 0.319 26.969 1.00 82.94 97 ASP A CA 1
ATOM 735 C C . ASP A 1 97 ? -14.596 -0.873 27.249 1.00 82.94 97 ASP A C 1
ATOM 737 O O . ASP A 1 97 ? -15.704 -0.965 26.707 1.00 82.94 97 ASP A O 1
ATOM 741 N N . VAL A 1 98 ? -14.149 -1.797 28.104 1.00 83.00 98 VAL A N 1
ATOM 742 C CA . VAL A 1 98 ? -14.865 -3.035 28.451 1.00 83.00 98 VAL A CA 1
ATOM 743 C C . VAL A 1 98 ? -16.185 -2.749 29.165 1.00 83.00 98 VAL A C 1
ATOM 745 O O . VAL A 1 98 ? -17.206 -3.377 28.868 1.00 83.00 98 VAL A O 1
ATOM 748 N N . ALA A 1 99 ? -16.199 -1.803 30.105 1.00 82.62 99 ALA A N 1
ATOM 749 C CA . ALA A 1 99 ? -17.414 -1.425 30.813 1.00 82.62 99 ALA A CA 1
ATOM 750 C C . ALA A 1 99 ? -18.408 -0.768 29.849 1.00 82.62 99 ALA A C 1
ATOM 752 O O . ALA A 1 99 ? -19.600 -1.073 29.902 1.00 82.62 99 ALA A O 1
ATOM 753 N N . LEU A 1 100 ? -17.913 0.058 28.922 1.00 80.50 100 LEU A N 1
ATOM 754 C CA . LEU A 1 100 ? -18.730 0.691 27.887 1.00 80.50 100 LEU A CA 1
ATOM 755 C C . LEU A 1 100 ? -19.368 -0.343 26.945 1.00 80.50 100 LEU A C 1
ATOM 757 O O . LEU A 1 100 ? -20.573 -0.300 26.694 1.00 80.50 100 LEU A O 1
ATOM 761 N N . ALA A 1 101 ? -18.582 -1.300 26.446 1.00 78.88 101 ALA A N 1
ATOM 762 C CA . ALA A 1 101 ? -19.071 -2.331 25.533 1.00 78.88 101 ALA A CA 1
ATOM 763 C C . ALA A 1 101 ? -20.144 -3.225 26.186 1.00 78.88 101 ALA A C 1
ATOM 765 O O . ALA A 1 101 ? -21.106 -3.632 25.531 1.00 78.88 101 ALA A O 1
ATOM 766 N N . ASN A 1 102 ? -20.023 -3.489 27.489 1.00 81.31 102 ASN A N 1
ATOM 767 C CA . ASN A 1 102 ? -20.949 -4.344 28.232 1.00 81.31 102 ASN A CA 1
ATOM 768 C C . ASN A 1 102 ? -22.282 -3.671 28.613 1.00 81.31 102 ASN A C 1
ATOM 770 O O . ASN A 1 102 ? -23.220 -4.378 28.985 1.00 81.31 102 ASN A O 1
ATOM 774 N N . LEU A 1 103 ? -22.425 -2.345 28.473 1.00 77.62 103 LEU A N 1
ATOM 775 C CA . LEU A 1 103 ? -23.652 -1.614 28.844 1.00 77.62 103 LEU A CA 1
ATOM 776 C C . LEU A 1 103 ? -24.912 -2.087 28.096 1.00 77.62 103 LEU A C 1
ATOM 778 O O . LEU A 1 103 ? -26.010 -2.015 28.640 1.00 77.62 103 LEU A O 1
ATOM 782 N N . ASN A 1 104 ? -24.769 -2.554 26.851 1.00 65.62 104 ASN A N 1
ATOM 783 C CA . ASN A 1 104 ? -25.893 -2.962 25.997 1.00 65.62 104 ASN A CA 1
ATOM 784 C C . ASN A 1 104 ? -26.279 -4.449 26.190 1.00 65.62 104 ASN A C 1
ATOM 786 O O . ASN A 1 104 ? -27.285 -4.912 25.668 1.00 65.62 104 ASN A O 1
ATOM 790 N N . GLY A 1 105 ? -25.469 -5.242 26.905 1.00 69.81 105 GLY A N 1
ATOM 791 C CA . GLY A 1 105 ? -25.640 -6.701 26.982 1.00 69.81 105 GLY A CA 1
ATOM 792 C C . GLY A 1 105 ? -25.293 -7.453 25.685 1.00 69.81 105 GLY A C 1
ATOM 793 O O . GLY A 1 105 ? -25.280 -8.681 25.680 1.00 69.81 105 GLY A O 1
ATOM 794 N N . ASN A 1 106 ? -24.955 -6.735 24.606 1.00 76.56 106 ASN A N 1
ATOM 795 C CA . ASN A 1 106 ? -24.466 -7.278 23.338 1.00 76.56 106 ASN A CA 1
ATOM 796 C C . ASN A 1 106 ? -23.144 -6.607 22.915 1.00 76.56 106 ASN A C 1
ATOM 798 O O . ASN A 1 106 ? -23.054 -5.927 21.891 1.00 76.56 106 ASN A O 1
ATOM 802 N N . ALA A 1 107 ? -22.104 -6.804 23.730 1.00 78.88 107 ALA A N 1
ATOM 803 C CA . ALA A 1 107 ? -20.775 -6.231 23.504 1.00 78.88 107 ALA A CA 1
ATOM 804 C C . ALA A 1 107 ? -20.172 -6.628 22.144 1.00 78.88 107 ALA A C 1
ATOM 806 O O . ALA A 1 107 ? -19.460 -5.839 21.526 1.00 78.88 107 ALA A O 1
ATOM 807 N N . GLN A 1 108 ? -20.487 -7.827 21.643 1.00 80.00 108 GLN A N 1
ATOM 808 C CA . GLN A 1 108 ? -19.962 -8.321 20.371 1.00 80.00 108 GLN A CA 1
ATOM 809 C C . GLN A 1 108 ? -20.489 -7.521 19.175 1.00 80.00 108 GLN A C 1
ATOM 811 O O . GLN A 1 108 ? -19.710 -7.174 18.291 1.00 80.00 108 GLN A O 1
ATOM 8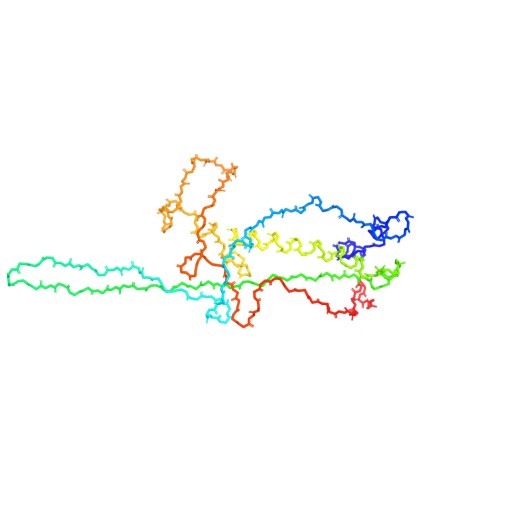16 N N . SER A 1 109 ? -21.784 -7.186 19.158 1.00 79.19 109 SER A N 1
ATOM 817 C CA . SER A 1 109 ? -22.366 -6.373 18.083 1.00 79.19 109 SER A CA 1
ATOM 818 C C . SER A 1 109 ? -21.800 -4.953 18.073 1.00 79.19 109 SER A C 1
ATOM 820 O O . SER A 1 109 ? -21.534 -4.402 17.008 1.00 79.19 109 SER A O 1
ATOM 822 N N . PHE A 1 110 ? -21.588 -4.368 19.255 1.00 80.75 110 PHE A N 1
ATOM 823 C CA . PHE A 1 110 ? -21.002 -3.035 19.374 1.00 80.75 110 PHE A CA 1
ATOM 824 C C . PHE A 1 110 ? -19.548 -3.011 18.888 1.00 80.75 110 PHE A C 1
ATOM 826 O O . PHE A 1 110 ? -19.182 -2.145 18.096 1.00 80.75 110 PHE A O 1
ATOM 833 N N . ARG A 1 111 ? -18.741 -4.006 19.276 1.00 83.06 111 ARG A N 1
ATOM 834 C CA . ARG A 1 111 ? -17.367 -4.161 18.775 1.00 83.06 111 ARG A CA 1
ATOM 835 C C . ARG A 1 111 ? -17.326 -4.346 17.264 1.00 83.06 111 ARG A C 1
ATOM 837 O O . ARG A 1 111 ? -16.591 -3.637 16.593 1.00 83.06 111 ARG A O 1
ATOM 844 N N . PHE A 1 112 ? -18.174 -5.221 16.726 1.00 82.56 112 PHE A N 1
ATOM 845 C CA . PHE A 1 112 ? -18.236 -5.450 15.285 1.00 82.56 112 PHE A CA 1
ATOM 846 C C . PHE A 1 112 ? -18.573 -4.173 14.502 1.00 82.56 112 PHE A C 1
ATOM 848 O O . PHE A 1 112 ? -18.006 -3.952 13.437 1.00 82.56 112 PHE A O 1
ATOM 855 N N . SER A 1 113 ? -19.454 -3.318 15.036 1.00 83.00 113 SER A N 1
ATOM 856 C CA . SER A 1 113 ? -19.783 -2.037 14.396 1.00 83.00 113 SER A CA 1
ATOM 857 C C . SER A 1 113 ? -18.590 -1.084 14.305 1.00 83.00 113 SER A C 1
ATOM 859 O O . SER A 1 113 ? -18.486 -0.335 13.344 1.00 83.00 113 SER A O 1
ATOM 861 N N . GLU A 1 114 ? -17.681 -1.124 15.281 1.00 84.12 114 GLU A N 1
ATOM 862 C CA . GLU A 1 114 ? -16.466 -0.312 15.255 1.00 84.12 114 GLU A CA 1
ATOM 863 C C . GLU A 1 114 ? -15.406 -0.941 14.349 1.00 84.12 114 GLU A C 1
ATOM 865 O O . GLU A 1 114 ? -14.832 -0.270 13.495 1.00 84.12 114 GLU A O 1
ATOM 870 N N . ASP A 1 115 ? -15.198 -2.251 14.475 1.00 86.25 115 ASP A N 1
ATOM 871 C CA . ASP A 1 115 ? -14.219 -2.984 13.677 1.00 86.25 115 ASP A CA 1
ATOM 872 C C . ASP A 1 115 ? -14.523 -2.873 12.174 1.00 86.25 115 ASP A C 1
ATOM 874 O O . ASP A 1 115 ? -13.599 -2.768 11.369 1.00 86.25 115 ASP A O 1
ATOM 878 N N . ALA A 1 116 ? -15.801 -2.828 11.780 1.00 85.94 116 ALA A N 1
ATOM 879 C CA . ALA A 1 116 ? -16.210 -2.633 10.390 1.00 85.94 116 ALA A CA 1
ATOM 880 C C . ALA A 1 116 ? -15.646 -1.338 9.774 1.00 85.94 116 ALA A C 1
ATOM 882 O O . ALA A 1 116 ? -15.162 -1.372 8.640 1.00 85.94 116 ALA A O 1
ATOM 883 N N . ALA A 1 117 ? -15.634 -0.232 10.526 1.00 85.75 117 ALA A N 1
ATOM 884 C CA . ALA A 1 117 ? -15.081 1.040 10.067 1.00 85.75 117 ALA A CA 1
ATOM 885 C C . ALA A 1 117 ? -13.552 0.970 9.903 1.00 85.75 117 ALA A C 1
ATOM 887 O O . ALA A 1 117 ? -13.009 1.453 8.910 1.00 85.75 117 ALA A O 1
ATOM 888 N N . PHE A 1 118 ? -12.850 0.299 10.823 1.00 88.38 118 PHE A N 1
ATOM 889 C CA . PHE A 1 118 ? -11.406 0.069 10.694 1.00 88.38 118 PHE A CA 1
ATOM 890 C C . PHE A 1 118 ? -11.064 -0.800 9.482 1.00 88.38 118 PHE A C 1
ATOM 892 O O . PHE A 1 118 ? -10.107 -0.508 8.770 1.00 88.38 118 PHE A O 1
ATOM 899 N N . VAL A 1 119 ? -11.843 -1.853 9.221 1.00 87.69 119 VAL A N 1
ATOM 900 C CA . VAL A 1 119 ? -11.652 -2.712 8.043 1.00 87.69 119 VAL A CA 1
ATOM 901 C C . VAL A 1 119 ? -11.807 -1.915 6.746 1.00 87.69 119 VAL A C 1
ATOM 903 O O . VAL A 1 119 ? -11.027 -2.115 5.816 1.00 87.69 119 VAL A O 1
ATOM 906 N N . GLN A 1 120 ? -12.783 -1.007 6.687 1.00 85.75 120 GLN A N 1
ATOM 907 C CA . GLN A 1 120 ? -12.994 -0.138 5.529 1.00 85.75 120 GLN A CA 1
ATOM 908 C C . GLN A 1 120 ? -11.843 0.851 5.347 1.00 85.75 120 GLN A C 1
ATOM 910 O O . GLN A 1 120 ? -11.220 0.848 4.288 1.00 85.75 120 GLN A O 1
ATOM 915 N N . GLY A 1 121 ? -11.494 1.606 6.393 1.00 88.31 121 GLY A N 1
ATOM 916 C CA . GLY A 1 121 ? -10.400 2.579 6.334 1.00 88.31 121 GLY A CA 1
ATOM 917 C C . GLY A 1 121 ? -9.058 1.940 5.965 1.00 88.31 121 GLY A C 1
ATOM 918 O O . GLY A 1 121 ? -8.339 2.455 5.118 1.00 88.31 121 GLY A O 1
ATOM 919 N N . LEU A 1 122 ? -8.755 0.749 6.500 1.00 90.38 122 LEU A N 1
ATOM 920 C CA . LEU A 1 122 ? -7.556 -0.006 6.113 1.00 90.38 122 LEU A CA 1
ATOM 921 C C . LEU A 1 122 ? -7.564 -0.411 4.631 1.00 90.38 122 LEU A C 1
ATOM 923 O O . LEU A 1 122 ? -6.509 -0.450 3.997 1.00 90.38 122 LEU A O 1
ATOM 927 N N . GLY A 1 123 ? -8.731 -0.742 4.075 1.00 89.00 123 GLY A N 1
ATOM 928 C CA . GLY A 1 123 ? -8.880 -1.059 2.655 1.00 89.00 123 GLY A CA 1
ATOM 929 C C . GLY A 1 123 ? -8.659 0.157 1.752 1.00 89.00 123 GLY A C 1
ATOM 930 O O . GLY A 1 123 ? -8.005 0.038 0.711 1.00 89.00 123 GLY A O 1
ATOM 931 N N . GLU A 1 124 ? -9.163 1.319 2.163 1.00 88.62 124 GLU A N 1
ATOM 932 C CA . GLU A 1 124 ? -8.970 2.603 1.478 1.00 88.62 124 GLU A CA 1
ATOM 933 C C . GLU A 1 124 ? -7.491 3.015 1.507 1.00 88.62 124 GLU A C 1
ATOM 935 O O . GLU A 1 124 ? -6.876 3.157 0.448 1.00 88.62 124 GLU A O 1
ATOM 940 N N . ASP A 1 125 ? -6.875 3.043 2.693 1.00 90.81 125 ASP A N 1
ATOM 941 C CA . ASP A 1 125 ? -5.455 3.365 2.885 1.00 90.81 125 ASP A CA 1
ATOM 942 C C . ASP A 1 125 ? -4.536 2.436 2.075 1.00 90.81 125 ASP A C 1
ATOM 944 O O . ASP A 1 125 ? -3.567 2.874 1.445 1.00 90.81 125 ASP A O 1
ATOM 948 N N . ALA A 1 126 ? -4.833 1.131 2.058 1.00 89.19 126 ALA A N 1
ATOM 949 C CA . ALA A 1 126 ? -4.074 0.167 1.268 1.00 89.19 126 ALA A CA 1
ATOM 950 C C . ALA A 1 126 ? -4.209 0.430 -0.239 1.00 89.19 126 ALA A C 1
ATOM 952 O O . ALA A 1 126 ? -3.227 0.317 -0.977 1.00 89.19 126 ALA A O 1
ATOM 953 N N . THR A 1 127 ? -5.403 0.796 -0.706 1.00 90.25 127 THR A N 1
ATOM 954 C CA . THR A 1 127 ? -5.653 1.111 -2.117 1.00 90.25 127 THR A CA 1
ATOM 955 C C . THR A 1 127 ? -4.915 2.379 -2.543 1.00 90.25 127 THR A C 1
ATOM 957 O O . THR A 1 127 ? -4.243 2.387 -3.581 1.00 90.25 127 THR A O 1
ATOM 960 N N . ASP A 1 128 ? -4.957 3.417 -1.711 1.00 91.12 128 ASP A N 1
ATOM 961 C CA . ASP A 1 128 ? -4.228 4.662 -1.938 1.00 91.12 128 ASP A CA 1
ATOM 962 C C . ASP A 1 128 ? -2.719 4.436 -1.948 1.00 91.12 128 ASP A C 1
ATOM 964 O O . ASP A 1 128 ? -2.020 4.948 -2.826 1.00 91.12 128 ASP A O 1
ATOM 968 N N . ALA A 1 129 ? -2.202 3.599 -1.048 1.00 91.88 129 ALA A N 1
ATOM 969 C CA . ALA A 1 129 ? -0.787 3.249 -1.023 1.00 91.88 129 ALA A CA 1
ATOM 970 C C . ALA A 1 129 ? -0.335 2.510 -2.299 1.00 91.88 129 ALA A C 1
ATOM 972 O O . ALA A 1 129 ? 0.785 2.731 -2.769 1.00 91.88 129 ALA A O 1
ATOM 973 N N . VAL A 1 130 ? -1.190 1.680 -2.911 1.00 91.12 130 VAL A N 1
ATOM 974 C CA . VAL A 1 130 ? -0.874 0.991 -4.180 1.00 91.12 130 VAL A CA 1
ATOM 975 C C . VAL A 1 130 ? -0.702 1.979 -5.337 1.00 91.12 130 VAL A C 1
ATOM 977 O O . VAL A 1 130 ? 0.173 1.788 -6.189 1.00 91.12 130 VAL A O 1
ATOM 980 N N . ILE A 1 131 ? -1.494 3.051 -5.382 1.00 91.75 131 ILE A N 1
ATOM 981 C CA . ILE A 1 131 ? -1.390 4.050 -6.451 1.00 91.75 131 ILE A CA 1
ATOM 982 C C . ILE A 1 131 ? -0.358 5.124 -6.106 1.00 91.75 131 ILE A C 1
ATOM 984 O O . ILE A 1 131 ? 0.543 5.368 -6.903 1.00 91.75 131 ILE A O 1
ATOM 988 N N . TYR A 1 132 ? -0.445 5.746 -4.936 1.00 92.69 132 TYR A N 1
ATOM 989 C CA . TYR A 1 132 ? 0.278 6.975 -4.600 1.00 92.69 132 TYR A CA 1
ATOM 990 C C . TYR A 1 132 ? 1.401 6.803 -3.574 1.00 92.69 132 TYR A C 1
ATOM 992 O O . TYR A 1 132 ? 2.203 7.725 -3.410 1.00 92.69 132 TYR A O 1
ATOM 1000 N N . GLY A 1 133 ? 1.500 5.642 -2.918 1.00 92.31 133 GLY A N 1
ATOM 1001 C CA . GLY A 1 133 ? 2.513 5.380 -1.893 1.00 92.31 133 GLY A CA 1
ATOM 1002 C C . GLY A 1 133 ? 3.931 5.632 -2.403 1.00 92.31 133 GLY A C 1
ATOM 1003 O O . GLY A 1 133 ? 4.275 5.265 -3.528 1.00 92.31 133 GLY A O 1
ATOM 1004 N N . ASN A 1 134 ? 4.771 6.283 -1.597 1.00 92.00 134 ASN A N 1
ATOM 1005 C CA . ASN A 1 134 ? 6.108 6.685 -2.025 1.00 92.00 134 ASN A CA 1
ATOM 1006 C C . ASN A 1 134 ? 7.173 6.393 -0.966 1.00 92.00 134 ASN A C 1
ATOM 1008 O O . ASN A 1 134 ? 7.478 7.237 -0.126 1.00 92.00 134 ASN A O 1
ATOM 1012 N N . SER A 1 135 ? 7.839 5.247 -1.116 1.00 89.50 135 SER A N 1
ATOM 1013 C CA . SER A 1 135 ? 8.963 4.827 -0.266 1.00 89.50 135 SER A CA 1
ATOM 1014 C C . SER A 1 135 ? 10.171 5.777 -0.238 1.00 89.50 135 SER A C 1
ATOM 1016 O O . SER A 1 135 ? 11.016 5.669 0.647 1.00 89.50 135 SER A O 1
ATOM 1018 N N . GLY A 1 136 ? 10.293 6.705 -1.194 1.00 87.12 136 GLY A N 1
ATOM 1019 C CA . GLY A 1 136 ? 11.362 7.706 -1.196 1.00 87.12 136 GLY A CA 1
ATOM 1020 C C . GLY A 1 136 ? 11.123 8.860 -0.219 1.00 87.12 136 GLY A C 1
ATOM 1021 O O . GLY A 1 136 ? 12.082 9.516 0.183 1.00 87.12 136 GLY A O 1
ATOM 1022 N N . VAL A 1 137 ? 9.862 9.108 0.147 1.00 89.62 137 VAL A N 1
ATOM 1023 C CA . VAL A 1 137 ? 9.460 10.136 1.123 1.00 89.62 137 VAL A CA 1
ATOM 1024 C C . VAL A 1 137 ? 9.069 9.472 2.443 1.00 89.62 137 VAL A C 1
ATOM 1026 O O . VAL A 1 137 ? 9.549 9.880 3.497 1.00 89.62 137 VAL A O 1
ATOM 1029 N N . ASN A 1 138 ? 8.274 8.407 2.349 1.00 89.19 138 ASN A N 1
ATOM 1030 C CA . ASN A 1 138 ? 7.705 7.646 3.454 1.00 89.19 138 ASN A CA 1
ATOM 1031 C C . ASN A 1 138 ? 8.211 6.199 3.355 1.00 89.19 138 ASN A C 1
ATOM 1033 O O . ASN A 1 138 ? 7.557 5.370 2.719 1.00 89.19 138 ASN A O 1
ATOM 1037 N N . PRO A 1 139 ? 9.399 5.876 3.897 1.00 86.25 139 PRO A N 1
ATOM 1038 C CA . PRO A 1 139 ? 10.033 4.565 3.721 1.00 86.25 139 PRO A CA 1
ATOM 1039 C C . PRO A 1 139 ? 9.221 3.386 4.281 1.00 86.25 139 PRO A C 1
ATOM 1041 O O . PRO A 1 139 ? 9.454 2.246 3.886 1.00 86.25 139 PRO A O 1
ATOM 1044 N N . GLU A 1 140 ? 8.278 3.647 5.184 1.00 87.75 140 GLU A N 1
ATOM 1045 C CA . GLU A 1 140 ? 7.320 2.682 5.723 1.00 87.75 140 GLU A CA 1
ATOM 1046 C C . GLU A 1 140 ? 6.234 2.265 4.718 1.00 87.75 140 GLU A C 1
ATOM 1048 O O . GLU A 1 140 ? 5.657 1.183 4.845 1.00 87.75 140 GLU A O 1
ATOM 1053 N N . GLN A 1 141 ? 5.965 3.095 3.707 1.00 88.56 141 GLN A N 1
ATOM 1054 C CA . GLN A 1 141 ? 4.947 2.831 2.697 1.00 88.56 141 GLN A CA 1
ATOM 1055 C C . GLN A 1 141 ? 5.510 2.034 1.511 1.00 88.56 141 GLN A C 1
ATOM 1057 O O . GLN A 1 141 ? 6.677 2.198 1.128 1.00 88.56 141 GLN A O 1
ATOM 1062 N N . PRO A 1 142 ? 4.678 1.200 0.860 1.00 89.62 142 PRO A N 1
ATOM 1063 C CA . PRO A 1 142 ? 5.051 0.600 -0.412 1.00 89.62 142 PRO A CA 1
ATOM 1064 C C . PRO A 1 142 ? 5.238 1.681 -1.487 1.00 89.62 142 PRO A C 1
ATOM 1066 O O . PRO A 1 142 ? 4.678 2.775 -1.422 1.00 89.62 142 PRO A O 1
ATOM 1069 N N . HIS A 1 143 ? 6.036 1.366 -2.507 1.00 91.81 143 HIS A N 1
ATOM 1070 C CA . HIS A 1 143 ? 6.225 2.253 -3.654 1.00 91.81 143 HIS A CA 1
ATOM 1071 C C . HIS A 1 143 ? 5.182 1.960 -4.741 1.00 91.81 143 HIS A C 1
ATOM 1073 O O . HIS A 1 143 ? 5.304 0.970 -5.476 1.00 91.81 143 HIS A O 1
ATOM 1079 N N . GLY A 1 144 ? 4.171 2.821 -4.825 1.00 91.50 144 GLY A N 1
ATOM 1080 C CA . GLY A 1 144 ? 3.017 2.718 -5.712 1.00 91.50 144 GLY A CA 1
ATOM 1081 C C . GLY A 1 144 ? 3.295 3.079 -7.173 1.00 91.50 144 GLY A C 1
ATOM 1082 O O . GLY A 1 144 ? 4.435 3.300 -7.586 1.00 91.50 144 GLY A O 1
ATOM 1083 N N . LEU A 1 145 ? 2.242 3.113 -7.991 1.00 90.88 145 LEU A N 1
ATOM 1084 C CA . LEU A 1 145 ? 2.333 3.346 -9.441 1.00 90.88 145 LEU A CA 1
ATOM 1085 C C . LEU A 1 145 ? 2.673 4.798 -9.812 1.00 90.88 145 LEU A C 1
ATOM 1087 O O . LEU A 1 145 ? 3.524 5.031 -10.671 1.00 90.88 145 LEU A O 1
ATOM 1091 N N . ALA A 1 146 ? 2.058 5.781 -9.161 1.00 91.31 146 ALA A N 1
ATOM 1092 C CA . ALA A 1 146 ? 2.236 7.201 -9.445 1.00 91.31 146 ALA A CA 1
ATOM 1093 C C . ALA A 1 146 ? 3.705 7.656 -9.377 1.00 91.31 146 ALA A C 1
ATOM 1095 O O . ALA A 1 146 ? 4.183 8.223 -10.364 1.00 91.31 146 ALA A O 1
ATOM 1096 N N . PRO A 1 147 ? 4.479 7.377 -8.307 1.00 91.06 147 PRO A N 1
ATOM 1097 C CA . PRO A 1 147 ? 5.885 7.769 -8.285 1.00 91.06 147 PRO A CA 1
ATOM 1098 C C . PRO A 1 147 ? 6.758 6.986 -9.284 1.00 91.06 147 PRO A C 1
ATOM 1100 O O . PRO A 1 147 ? 7.776 7.521 -9.722 1.00 91.06 147 PRO A O 1
ATOM 1103 N N . ARG A 1 148 ? 6.357 5.777 -9.718 1.00 88.81 148 ARG A N 1
ATOM 1104 C CA . ARG A 1 148 ? 7.060 5.013 -10.776 1.00 88.81 148 ARG A CA 1
ATOM 1105 C C . ARG A 1 148 ? 6.871 5.616 -12.172 1.00 88.81 148 ARG A C 1
ATOM 1107 O O . ARG A 1 148 ? 7.765 5.515 -13.015 1.00 88.81 148 ARG A O 1
ATOM 1114 N N . TYR A 1 149 ? 5.724 6.245 -12.421 1.00 90.00 149 TYR A N 1
ATOM 1115 C CA . TYR A 1 149 ? 5.346 6.842 -13.708 1.00 90.00 149 TYR A CA 1
ATOM 1116 C C . TYR A 1 149 ? 5.251 8.377 -13.640 1.00 90.00 149 TYR A C 1
ATOM 1118 O O . TYR A 1 149 ? 4.431 8.993 -14.313 1.00 90.00 149 TYR A O 1
ATOM 1126 N N . ASN A 1 150 ? 6.114 9.014 -12.842 1.00 87.00 150 ASN A N 1
ATOM 1127 C CA . ASN A 1 150 ? 6.057 10.456 -12.572 1.00 87.00 150 ASN A CA 1
ATOM 1128 C C . ASN A 1 150 ? 6.730 11.357 -13.629 1.00 87.00 150 ASN A C 1
ATOM 1130 O O . ASN A 1 150 ? 6.706 12.580 -13.489 1.00 87.00 150 ASN A O 1
ATOM 1134 N N . SER A 1 151 ? 7.361 10.784 -14.658 1.00 84.19 151 SER A N 1
ATOM 1135 C CA . SER A 1 151 ? 8.180 11.521 -15.627 1.00 84.19 151 SER A CA 1
ATOM 1136 C C . SER A 1 151 ? 7.700 11.320 -17.061 1.00 84.19 151 SER A C 1
ATOM 1138 O O . SER A 1 151 ? 7.520 10.197 -17.529 1.00 84.19 151 SER A O 1
ATOM 1140 N N . LEU A 1 152 ? 7.574 12.433 -17.788 1.00 83.25 152 LEU A N 1
ATOM 1141 C CA . LEU A 1 152 ? 7.261 12.460 -19.222 1.00 83.25 152 LEU A CA 1
ATOM 1142 C C . LEU A 1 152 ? 8.510 12.462 -20.115 1.00 83.25 152 LEU A C 1
ATOM 1144 O O . LEU A 1 152 ? 8.390 12.493 -21.336 1.00 83.25 152 LEU A O 1
ATOM 1148 N N . THR A 1 153 ? 9.710 12.476 -19.535 1.00 78.25 153 THR A N 1
ATOM 1149 C CA . THR A 1 153 ? 10.959 12.653 -20.297 1.00 78.25 153 THR A CA 1
ATOM 1150 C C . THR A 1 153 ? 11.978 11.548 -20.064 1.00 78.25 153 THR A C 1
ATOM 1152 O O . THR A 1 153 ? 12.857 11.341 -20.898 1.00 78.25 153 THR A O 1
ATOM 1155 N N . THR A 1 154 ? 11.882 10.816 -18.955 1.00 75.12 154 THR A N 1
ATOM 1156 C CA . THR A 1 154 ? 12.892 9.835 -18.549 1.00 75.12 154 THR A CA 1
ATOM 1157 C C . THR A 1 154 ? 12.261 8.515 -18.125 1.00 75.12 154 THR A C 1
ATOM 1159 O O . THR A 1 154 ? 11.222 8.488 -17.477 1.00 75.12 154 THR A O 1
ATOM 1162 N N . GLY A 1 155 ? 12.914 7.404 -18.483 1.00 74.50 155 GLY A N 1
ATOM 1163 C CA . GLY A 1 155 ? 12.605 6.055 -17.994 1.00 74.50 155 GLY A CA 1
ATOM 1164 C C . GLY A 1 155 ? 11.297 5.461 -18.520 1.00 74.50 155 GLY A C 1
ATOM 1165 O O . GLY A 1 155 ? 11.326 4.554 -19.349 1.00 74.50 155 GLY A O 1
ATOM 1166 N N . THR A 1 156 ? 10.166 5.959 -18.025 1.00 78.44 156 THR A N 1
ATOM 1167 C CA . THR A 1 156 ? 8.824 5.382 -18.201 1.00 78.44 156 THR A CA 1
ATOM 1168 C C . THR A 1 156 ? 7.920 6.182 -19.140 1.00 78.44 156 THR A C 1
ATOM 1170 O O . THR A 1 156 ? 6.787 5.775 -19.373 1.00 78.44 156 THR A O 1
ATOM 1173 N N . PHE A 1 157 ? 8.430 7.253 -19.760 1.00 80.00 157 PHE A N 1
ATOM 1174 C CA . PHE A 1 157 ? 7.658 8.157 -20.626 1.00 80.00 157 PHE A CA 1
ATOM 1175 C C . PHE A 1 157 ? 6.892 7.469 -21.771 1.00 80.00 157 PHE A C 1
ATOM 1177 O O . PHE A 1 157 ? 5.817 7.922 -22.140 1.00 80.00 157 PHE A O 1
ATOM 1184 N N . ASN A 1 158 ? 7.400 6.354 -22.313 1.00 84.44 158 ASN A N 1
ATOM 1185 C CA . ASN A 1 158 ? 6.710 5.588 -23.363 1.00 84.44 158 ASN A CA 1
ATOM 1186 C C . ASN A 1 158 ? 5.373 4.981 -22.899 1.00 84.44 158 ASN A C 1
ATOM 1188 O O . ASN A 1 158 ? 4.548 4.614 -23.731 1.00 84.44 158 ASN A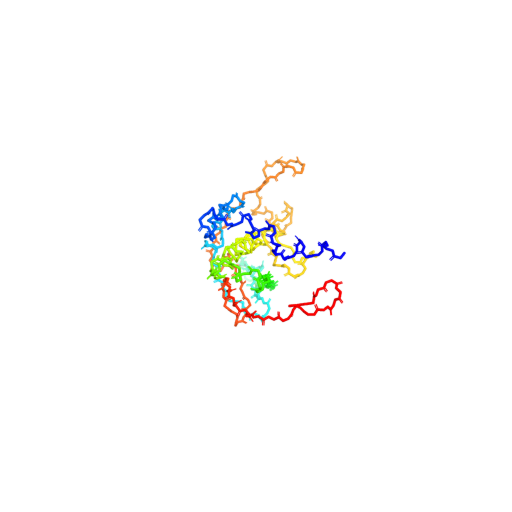 O 1
ATOM 1192 N N . TYR A 1 159 ? 5.179 4.849 -21.588 1.00 85.62 159 TYR A N 1
ATOM 1193 C CA . TYR A 1 159 ? 3.994 4.262 -20.968 1.00 85.62 159 TYR A CA 1
ATOM 1194 C C . TYR A 1 159 ? 3.075 5.319 -20.342 1.00 85.62 159 TYR A C 1
ATOM 1196 O O . TYR A 1 159 ? 2.092 4.963 -19.700 1.00 85.62 159 TYR A O 1
ATOM 1204 N N . VAL A 1 160 ? 3.381 6.610 -20.520 1.00 89.06 160 VAL A N 1
ATOM 1205 C CA . VAL A 1 160 ? 2.596 7.720 -19.971 1.00 89.06 160 VAL A CA 1
ATOM 1206 C C . VAL A 1 160 ? 2.067 8.577 -21.114 1.00 89.06 160 VAL A C 1
ATOM 1208 O O . VAL A 1 160 ? 2.828 9.119 -21.913 1.00 89.06 160 VAL A O 1
ATOM 1211 N N . ILE A 1 161 ? 0.745 8.726 -21.180 1.00 89.19 161 ILE A N 1
ATOM 1212 C CA . ILE A 1 161 ? 0.086 9.602 -22.150 1.00 89.19 161 ILE A CA 1
ATOM 1213 C C . ILE A 1 161 ? -0.214 10.929 -21.457 1.00 89.19 161 ILE A C 1
ATOM 1215 O O . ILE A 1 161 ? -0.983 10.979 -20.500 1.00 89.19 161 ILE A O 1
ATOM 1219 N N . ASN A 1 162 ? 0.385 12.016 -21.946 1.00 88.06 162 ASN A N 1
ATOM 1220 C CA . ASN A 1 162 ? 0.091 13.349 -21.433 1.00 88.06 162 ASN A CA 1
ATOM 1221 C C . ASN A 1 162 ? -1.269 13.834 -21.964 1.00 88.06 162 ASN A C 1
ATOM 1223 O O . ASN A 1 162 ? -1.415 14.079 -23.160 1.00 88.06 162 ASN A O 1
ATOM 1227 N N . GLY A 1 163 ? -2.239 14.014 -21.065 1.00 85.81 163 GLY A N 1
ATOM 1228 C CA . GLY A 1 163 ? -3.563 14.562 -21.385 1.00 85.81 163 GLY A CA 1
ATOM 1229 C C . GLY A 1 163 ? -3.579 16.063 -21.712 1.00 85.81 163 GLY A C 1
ATOM 1230 O O . GLY A 1 163 ? -4.622 16.589 -22.083 1.00 85.81 163 GLY A O 1
ATOM 1231 N N . GLY A 1 164 ? -2.449 16.765 -21.574 1.00 86.69 164 GLY A N 1
ATOM 1232 C CA . GLY A 1 164 ? -2.298 18.184 -21.915 1.00 86.69 164 GLY A CA 1
ATOM 1233 C C . GLY A 1 164 ? -2.771 19.167 -20.839 1.00 86.69 164 GLY A C 1
ATOM 1234 O O . GLY A 1 164 ? -2.669 20.374 -21.046 1.00 86.69 164 GLY A O 1
ATOM 1235 N N . GLY A 1 165 ? -3.261 18.676 -19.696 1.00 84.31 165 GLY A N 1
ATOM 1236 C CA . GLY A 1 165 ? -3.647 19.508 -18.555 1.00 84.31 165 GLY A CA 1
ATOM 1237 C C . GLY A 1 165 ? -2.440 20.166 -17.879 1.00 84.31 165 GLY A C 1
ATOM 1238 O O . GLY A 1 165 ? -1.375 19.562 -17.753 1.00 84.31 165 GLY A O 1
ATOM 1239 N N . SER A 1 166 ? -2.611 21.393 -17.392 1.00 82.94 166 SER A N 1
ATOM 1240 C CA . SER A 1 166 ? -1.588 22.152 -16.663 1.00 82.94 166 SER A CA 1
ATOM 1241 C C . SER A 1 166 ? -2.177 22.754 -15.393 1.00 82.94 166 SER A C 1
ATOM 1243 O O . SER A 1 166 ? -3.290 23.271 -15.439 1.00 82.94 166 SER A O 1
ATOM 1245 N N . GLY A 1 167 ? -1.407 22.780 -14.306 1.00 84.50 167 GLY A N 1
ATOM 1246 C CA . GLY A 1 167 ? -1.859 23.275 -13.004 1.00 84.50 167 GLY A CA 1
ATOM 1247 C C . GLY A 1 167 ? -1.957 22.150 -11.976 1.00 84.50 167 GLY A C 1
ATOM 1248 O O . GLY A 1 167 ? -1.359 21.092 -12.158 1.00 84.50 167 GLY A O 1
ATOM 1249 N N . SER A 1 168 ? -2.668 22.411 -10.880 1.00 86.94 168 SER A N 1
ATOM 1250 C CA . SER A 1 168 ? -2.890 21.451 -9.790 1.00 86.94 168 SER A CA 1
ATOM 1251 C C . SER A 1 168 ? -4.056 20.500 -10.046 1.00 86.94 168 SER A C 1
ATOM 1253 O O . SER A 1 168 ? -4.059 19.390 -9.524 1.00 86.94 168 SER A O 1
ATOM 1255 N N . ASP A 1 169 ? -5.028 20.916 -10.857 1.00 88.19 169 ASP A N 1
ATOM 1256 C CA . ASP A 1 169 ? -6.330 20.252 -10.964 1.00 88.19 169 ASP A CA 1
ATOM 1257 C C . ASP A 1 169 ? -6.328 19.250 -12.121 1.00 88.19 169 ASP A C 1
ATOM 1259 O O . ASP A 1 169 ? -7.108 19.327 -13.072 1.00 88.19 169 ASP A O 1
ATOM 1263 N N . ASN A 1 170 ? -5.390 18.311 -12.044 1.00 87.50 170 ASN A N 1
ATOM 1264 C CA . ASN A 1 170 ? -5.201 17.271 -13.038 1.00 87.50 170 ASN A CA 1
ATOM 1265 C C . ASN A 1 170 ? -5.560 15.910 -12.437 1.00 87.50 170 ASN A C 1
ATOM 1267 O O . ASN A 1 170 ? -5.238 15.619 -11.288 1.00 87.50 170 ASN A O 1
ATOM 1271 N N . THR A 1 171 ? -6.168 15.046 -13.246 1.00 89.50 171 THR A N 1
ATOM 1272 C CA . THR A 1 171 ? -6.426 13.647 -12.886 1.00 89.50 171 THR A CA 1
ATOM 1273 C C . THR A 1 171 ? -5.730 12.702 -13.860 1.00 89.50 171 THR A C 1
ATOM 1275 O O . THR A 1 171 ? -5.325 13.101 -14.955 1.00 89.50 171 THR A O 1
ATOM 1278 N N . SER A 1 172 ? -5.572 11.447 -13.452 1.00 89.62 172 SER A N 1
ATOM 1279 C CA . SER A 1 172 ? -4.938 10.394 -14.242 1.00 89.62 172 SER A CA 1
ATOM 1280 C C . SER A 1 172 ? -5.832 9.160 -14.298 1.00 89.62 172 SER A C 1
ATOM 1282 O O . SER A 1 172 ? -6.595 8.887 -13.375 1.00 89.62 172 SER A O 1
ATOM 1284 N N . ILE A 1 173 ? -5.745 8.420 -15.403 1.00 90.81 173 ILE A N 1
ATOM 1285 C CA . ILE A 1 173 ? -6.432 7.141 -15.588 1.00 90.81 173 ILE A CA 1
ATOM 1286 C C . ILE A 1 173 ? -5.358 6.072 -15.748 1.00 90.81 173 ILE A C 1
ATOM 1288 O O . ILE A 1 173 ? -4.417 6.249 -16.524 1.00 90.81 173 ILE A O 1
ATOM 1292 N N . TRP A 1 174 ? -5.518 4.963 -15.032 1.00 90.69 174 TRP A N 1
ATOM 1293 C CA . TRP A 1 174 ? -4.568 3.858 -15.021 1.00 90.69 174 TRP A CA 1
ATOM 1294 C C . TRP A 1 174 ? -5.164 2.643 -15.726 1.00 90.69 174 TRP A C 1
ATOM 1296 O O . TRP A 1 174 ? -6.288 2.240 -15.440 1.00 90.69 174 TRP A O 1
ATOM 1306 N N . LEU A 1 175 ? -4.393 2.047 -16.636 1.00 90.56 175 LEU A N 1
ATOM 1307 C CA . LEU A 1 175 ? -4.693 0.747 -17.228 1.00 90.56 175 LEU A CA 1
ATOM 1308 C C . LEU A 1 175 ? -3.585 -0.220 -16.823 1.00 90.56 175 LEU A C 1
ATOM 1310 O O . LEU A 1 175 ? -2.443 -0.080 -17.260 1.00 90.56 175 LEU A O 1
ATOM 1314 N N . VAL A 1 176 ? -3.928 -1.188 -15.979 1.00 90.31 176 VAL A N 1
ATOM 1315 C CA . VAL A 1 176 ? -2.979 -2.152 -15.417 1.00 90.31 176 VAL A CA 1
ATOM 1316 C C . VAL A 1 176 ? -3.349 -3.551 -15.886 1.00 90.31 176 VAL A C 1
ATOM 1318 O O . VAL A 1 176 ? -4.519 -3.908 -15.970 1.00 90.31 176 VAL A O 1
ATOM 1321 N N . THR A 1 177 ? -2.338 -4.350 -16.221 1.00 91.62 177 THR A N 1
ATOM 1322 C CA . THR A 1 177 ? -2.498 -5.784 -16.476 1.00 91.62 177 THR A CA 1
ATOM 1323 C C . THR A 1 177 ? -1.842 -6.553 -15.342 1.00 91.62 177 THR A C 1
ATOM 1325 O O . THR A 1 177 ? -0.622 -6.482 -15.156 1.00 91.62 177 THR A O 1
ATOM 1328 N N . TRP A 1 178 ? -2.663 -7.275 -14.583 1.00 91.06 178 TRP A N 1
ATOM 1329 C CA . TRP A 1 178 ? -2.210 -8.103 -13.475 1.00 91.06 178 TRP A CA 1
ATOM 1330 C C . TRP A 1 178 ? -1.674 -9.444 -13.967 1.00 91.06 178 TRP A C 1
ATOM 1332 O O . TRP A 1 178 ? -2.252 -10.083 -14.846 1.00 91.06 178 TRP A O 1
ATOM 1342 N N . GLY A 1 179 ? -0.570 -9.893 -13.377 1.00 88.31 179 GLY A N 1
ATOM 1343 C CA . GLY A 1 179 ? -0.006 -11.201 -13.685 1.00 88.31 179 GLY A CA 1
ATOM 1344 C C . GLY A 1 179 ? 1.402 -11.388 -13.128 1.00 88.31 179 GLY A C 1
ATOM 1345 O O . GLY A 1 179 ? 2.126 -10.406 -12.978 1.00 88.31 179 GLY A O 1
ATOM 1346 N N . PRO A 1 180 ? 1.832 -12.639 -12.886 1.00 81.81 180 PRO A N 1
ATOM 1347 C CA . PRO A 1 180 ? 3.035 -12.980 -12.113 1.00 81.81 180 PRO A CA 1
ATOM 1348 C C . PRO A 1 180 ? 4.365 -12.511 -12.722 1.00 81.81 180 PRO A C 1
ATOM 1350 O O . PRO A 1 180 ? 5.393 -12.532 -12.054 1.00 81.81 180 PRO A O 1
ATOM 1353 N N . GLN A 1 181 ? 4.372 -12.121 -13.997 1.00 84.44 181 GLN A N 1
ATOM 1354 C CA . GLN A 1 181 ? 5.545 -11.574 -14.693 1.00 84.44 181 GLN A CA 1
ATOM 1355 C C . GLN A 1 181 ? 5.338 -10.120 -15.151 1.00 84.44 181 GLN A C 1
ATOM 1357 O O . GLN A 1 181 ? 6.180 -9.572 -15.860 1.00 84.44 181 GLN A O 1
ATOM 1362 N N . THR A 1 182 ? 4.207 -9.515 -14.782 1.00 86.94 182 THR A N 1
ATOM 1363 C CA . THR A 1 182 ? 3.784 -8.163 -15.170 1.00 86.94 182 THR A CA 1
ATOM 1364 C C . THR A 1 182 ? 3.638 -7.297 -13.917 1.00 86.94 182 THR A C 1
ATOM 1366 O O . THR A 1 182 ? 4.635 -7.064 -13.240 1.00 86.94 182 THR A O 1
ATOM 1369 N N . CYS A 1 183 ? 2.432 -6.815 -13.594 1.00 88.81 183 CYS A N 1
ATOM 1370 C CA . CYS A 1 183 ? 2.158 -6.118 -12.343 1.00 88.81 183 CYS A CA 1
ATOM 1371 C C . CYS A 1 183 ? 1.547 -7.080 -11.315 1.00 88.81 183 CYS A C 1
ATOM 1373 O O . CYS A 1 183 ? 0.630 -7.837 -11.642 1.00 88.81 183 CYS A O 1
ATOM 1375 N N . THR A 1 184 ? 2.052 -7.040 -10.084 1.00 90.44 184 THR A N 1
ATOM 1376 C CA . THR A 1 184 ? 1.569 -7.838 -8.951 1.00 90.44 184 THR A CA 1
ATOM 1377 C C . THR A 1 184 ? 1.744 -7.068 -7.655 1.00 90.44 184 THR A C 1
ATOM 1379 O O . THR A 1 184 ? 2.726 -6.341 -7.497 1.00 90.44 184 THR A O 1
ATOM 1382 N N . LEU A 1 185 ? 0.859 -7.303 -6.696 1.00 90.81 185 LEU A N 1
ATOM 1383 C CA . LEU A 1 185 ? 1.089 -6.940 -5.305 1.00 90.81 185 LEU A CA 1
ATOM 1384 C C . LEU A 1 185 ? 2.002 -7.972 -4.647 1.00 90.81 185 LEU A C 1
ATOM 1386 O O . LEU A 1 185 ? 1.960 -9.157 -4.982 1.00 90.81 185 LEU A O 1
ATOM 1390 N N . ILE A 1 186 ? 2.831 -7.520 -3.711 1.00 91.12 186 ILE A N 1
ATOM 1391 C CA . ILE A 1 186 ? 3.762 -8.378 -2.981 1.00 91.12 186 ILE A CA 1
ATOM 1392 C C . ILE A 1 186 ? 3.438 -8.353 -1.494 1.00 91.12 186 ILE A C 1
ATOM 1394 O O . ILE A 1 186 ? 3.121 -7.300 -0.946 1.00 91.12 186 ILE A O 1
ATOM 1398 N N . HIS A 1 187 ? 3.567 -9.500 -0.837 1.00 90.19 187 HIS A N 1
ATOM 1399 C CA . HIS A 1 187 ? 3.583 -9.579 0.622 1.00 90.19 187 HIS A CA 1
ATOM 1400 C C . HIS A 1 187 ? 4.917 -10.167 1.113 1.00 90.19 187 HIS A C 1
ATOM 1402 O O . HIS A 1 187 ? 5.596 -10.867 0.349 1.00 90.19 187 HIS A O 1
ATOM 1408 N N . PRO A 1 188 ? 5.331 -9.875 2.361 1.00 87.75 188 PRO A N 1
ATOM 1409 C CA . PRO A 1 188 ? 6.551 -10.426 2.939 1.00 87.75 188 PRO A CA 1
ATOM 1410 C C . PRO A 1 188 ? 6.601 -11.956 2.899 1.00 87.75 188 PRO A C 1
ATOM 1412 O O . PRO A 1 188 ? 5.581 -12.647 2.955 1.00 87.75 188 PRO A O 1
ATOM 1415 N N . LYS A 1 189 ? 7.818 -12.495 2.839 1.00 87.06 189 LYS A N 1
ATOM 1416 C CA . LYS A 1 189 ? 8.027 -13.941 2.821 1.00 87.06 189 LYS A CA 1
ATOM 1417 C C . LYS A 1 189 ? 7.601 -14.566 4.150 1.00 87.06 189 LYS A C 1
ATOM 1419 O O . LYS A 1 189 ? 8.049 -14.134 5.210 1.00 87.06 189 LYS A O 1
ATOM 1424 N N . GLY A 1 190 ? 6.789 -15.615 4.093 1.00 83.12 190 GLY A N 1
ATOM 1425 C CA . GLY A 1 190 ? 6.266 -16.321 5.262 1.00 83.12 190 GLY A CA 1
ATOM 1426 C C . GLY A 1 190 ? 5.104 -15.626 5.976 1.00 83.12 190 GLY A C 1
ATOM 1427 O O . GLY A 1 190 ? 4.628 -16.164 6.974 1.00 83.12 190 GLY A O 1
ATOM 1428 N N . SER A 1 191 ? 4.628 -14.474 5.489 1.00 84.62 191 SER A N 1
ATOM 1429 C CA . SER A 1 191 ? 3.363 -13.889 5.947 1.00 84.62 191 SER A CA 1
ATOM 1430 C C . SER A 1 191 ? 2.198 -14.372 5.080 1.00 84.62 191 SER A C 1
ATOM 1432 O O . SER A 1 191 ? 2.394 -14.816 3.947 1.00 84.62 191 SER A O 1
ATOM 1434 N N . MET A 1 192 ? 0.970 -14.293 5.602 1.00 83.75 192 MET A N 1
ATOM 1435 C CA . MET A 1 192 ? -0.218 -14.501 4.771 1.00 83.75 192 MET A CA 1
ATOM 1436 C C . MET A 1 192 ? -0.618 -13.194 4.090 1.00 83.75 192 MET A C 1
ATOM 1438 O O . MET A 1 192 ? -0.576 -12.127 4.702 1.00 83.75 192 MET A O 1
ATOM 1442 N N . ALA A 1 193 ? -1.022 -13.312 2.830 1.00 82.44 193 ALA A N 1
ATOM 1443 C CA . ALA A 1 193 ? -1.651 -12.253 2.061 1.00 82.44 193 ALA A CA 1
ATOM 1444 C C . ALA A 1 193 ? -3.031 -11.881 2.627 1.00 82.44 193 ALA A C 1
ATOM 1446 O O . ALA A 1 193 ? -3.791 -12.756 3.045 1.00 82.44 193 ALA A O 1
ATOM 1447 N N . GLY A 1 194 ? -3.377 -10.597 2.542 1.00 84.25 194 GLY A N 1
ATOM 1448 C CA . GLY A 1 194 ? -4.705 -10.085 2.877 1.00 84.25 194 GLY A CA 1
ATOM 1449 C C . GLY A 1 194 ? -4.843 -9.562 4.305 1.00 84.25 194 GLY A C 1
ATOM 1450 O O . GLY A 1 194 ? -3.880 -9.472 5.064 1.00 84.25 194 GLY A O 1
ATOM 1451 N N . LEU A 1 195 ? -6.074 -9.179 4.638 1.00 86.00 195 LEU A N 1
ATOM 1452 C CA . LEU A 1 195 ? -6.424 -8.620 5.935 1.00 86.00 195 LEU A CA 1
ATOM 1453 C C . LEU A 1 195 ? -6.535 -9.730 6.984 1.00 86.00 195 LEU A C 1
ATOM 1455 O O . LEU A 1 195 ? -7.262 -10.706 6.796 1.00 86.00 195 LEU A O 1
ATOM 1459 N N . GLN A 1 196 ? -5.848 -9.546 8.108 1.00 88.44 196 GLN A N 1
ATOM 1460 C CA . GLN A 1 196 ? -5.968 -10.410 9.275 1.00 88.44 196 GLN A CA 1
ATOM 1461 C C . GLN A 1 196 ? -6.640 -9.636 10.399 1.00 88.44 196 GLN A C 1
ATOM 1463 O O . GLN A 1 196 ? -6.224 -8.532 10.738 1.00 88.44 196 GLN A O 1
ATOM 1468 N N . VAL A 1 197 ? -7.674 -10.236 10.983 1.00 87.81 197 VAL A N 1
ATOM 1469 C CA . VAL A 1 197 ? -8.362 -9.692 12.152 1.00 87.81 197 VAL A CA 1
ATOM 1470 C C . VAL A 1 197 ? -8.041 -10.595 13.333 1.00 87.81 197 VAL A C 1
ATOM 1472 O O . VAL A 1 197 ? -8.341 -11.790 13.304 1.00 87.81 197 VAL A O 1
ATOM 1475 N N . GLN A 1 198 ? -7.415 -10.026 14.361 1.00 88.38 198 GLN A N 1
ATOM 1476 C CA . GLN A 1 198 ? -7.080 -10.727 15.594 1.00 88.38 198 GLN A CA 1
ATOM 1477 C C . GLN A 1 198 ? -7.671 -9.986 16.792 1.00 88.38 198 GLN A C 1
ATOM 1479 O O . GLN A 1 198 ? -7.419 -8.800 16.985 1.00 88.38 198 GLN A O 1
ATOM 1484 N N . ASP A 1 199 ? -8.403 -10.717 17.632 1.00 86.00 199 ASP A N 1
ATOM 1485 C CA . ASP A 1 199 ? -8.826 -10.216 18.935 1.00 86.00 199 ASP A CA 1
ATOM 1486 C C . ASP A 1 199 ? -7.689 -10.394 19.951 1.00 86.00 199 ASP A C 1
ATOM 1488 O O . ASP A 1 199 ? -7.237 -11.515 20.202 1.00 86.00 199 ASP A O 1
ATOM 1492 N N . LEU A 1 200 ? -7.213 -9.286 20.518 1.00 86.44 200 LEU A N 1
ATOM 1493 C CA . LEU A 1 200 ? -6.169 -9.278 21.548 1.00 86.44 200 LEU A CA 1
ATOM 1494 C C . LEU A 1 200 ? -6.727 -9.428 22.968 1.00 86.44 200 LEU A C 1
ATOM 1496 O O . LEU A 1 200 ? -5.947 -9.582 23.908 1.00 86.44 200 LEU A O 1
ATOM 1500 N N . GLY A 1 201 ? -8.053 -9.419 23.122 1.00 85.38 201 GLY A N 1
ATOM 1501 C CA . GLY A 1 201 ? -8.713 -9.497 24.416 1.00 85.38 201 GLY A CA 1
ATOM 1502 C C . GLY A 1 201 ? -8.551 -8.229 25.253 1.00 85.38 201 GLY A C 1
ATOM 1503 O O . GLY A 1 201 ? -8.209 -7.152 24.762 1.00 85.38 201 GLY A O 1
ATOM 1504 N N . GLU A 1 202 ? -8.833 -8.366 26.544 1.00 84.75 202 GLU A N 1
ATOM 1505 C CA . GLU A 1 202 ? -8.784 -7.265 27.500 1.00 84.75 202 GLU A CA 1
ATOM 1506 C C . GLU A 1 20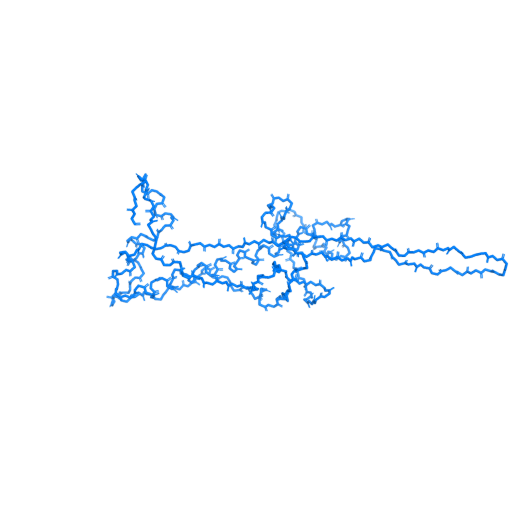2 ? -7.339 -7.002 27.936 1.00 84.75 202 GLU A C 1
ATOM 1508 O O . GLU A 1 202 ? -6.614 -7.914 28.344 1.00 84.75 202 GLU A O 1
ATOM 1513 N N . ARG A 1 203 ? -6.917 -5.738 27.869 1.00 82.81 203 ARG A N 1
ATOM 1514 C CA . ARG A 1 203 ? -5.622 -5.279 28.375 1.00 82.81 203 ARG A CA 1
ATOM 1515 C C . ARG A 1 203 ? -5.817 -4.008 29.199 1.00 82.81 203 ARG A C 1
ATOM 1517 O O . ARG A 1 203 ? -6.643 -3.191 28.800 1.00 82.81 203 ARG A O 1
ATOM 1524 N N . PRO A 1 204 ? -5.049 -3.814 30.285 1.00 80.19 204 PRO A N 1
ATOM 1525 C CA . PRO A 1 204 ? -5.063 -2.549 31.005 1.00 80.19 204 PRO A CA 1
ATOM 1526 C C . PRO A 1 204 ? -4.542 -1.436 30.092 1.00 80.19 204 PRO A C 1
ATOM 1528 O O . PRO A 1 204 ? -3.531 -1.621 29.402 1.00 80.19 204 PRO A O 1
ATOM 1531 N N . TRP A 1 205 ? -5.225 -0.296 30.083 1.00 78.62 205 TRP A N 1
ATOM 1532 C CA . TRP A 1 205 ? -4.812 0.894 29.349 1.00 78.62 205 TRP A CA 1
ATOM 1533 C C . TRP A 1 205 ? -4.613 2.069 30.298 1.00 78.62 205 TRP A C 1
ATOM 1535 O O . TRP A 1 205 ? -5.393 2.264 31.217 1.00 78.62 205 TRP A O 1
ATOM 1545 N N . ASP A 1 206 ? -3.583 2.881 30.079 1.00 81.56 206 ASP A N 1
ATOM 1546 C CA . ASP A 1 206 ? -3.323 4.028 30.946 1.00 81.56 206 ASP A CA 1
ATOM 1547 C C . ASP A 1 206 ? -4.192 5.232 30.555 1.00 81.56 206 ASP A C 1
ATOM 1549 O O . ASP A 1 206 ? -4.262 5.638 29.389 1.00 81.56 206 ASP A O 1
ATOM 1553 N N . ASP A 1 207 ? -4.858 5.834 31.540 1.00 76.19 207 ASP A N 1
ATOM 1554 C CA . ASP A 1 207 ? -5.577 7.094 31.374 1.00 76.19 207 ASP A CA 1
ATOM 1555 C C . ASP A 1 207 ? -4.607 8.278 31.194 1.00 76.19 207 ASP A C 1
ATOM 1557 O O . ASP A 1 207 ? -3.381 8.166 31.290 1.00 76.19 207 ASP A O 1
ATOM 1561 N N . GLY A 1 208 ? -5.155 9.475 30.963 1.00 74.25 208 GLY A N 1
ATOM 1562 C CA . GLY A 1 208 ? -4.354 10.701 30.842 1.00 74.25 208 GLY A CA 1
ATOM 1563 C C . GLY A 1 208 ? -3.580 11.099 32.113 1.00 74.25 208 GLY A C 1
ATOM 1564 O O . GLY A 1 208 ? -2.869 12.101 32.090 1.00 74.25 208 GLY A O 1
ATOM 1565 N N . SER A 1 209 ? -3.750 10.362 33.212 1.00 80.12 209 SER A N 1
ATOM 1566 C CA . SER A 1 209 ? -3.066 10.498 34.502 1.00 80.12 209 SER A CA 1
ATOM 1567 C C . SER A 1 209 ? -2.209 9.266 34.844 1.00 80.12 209 SER A C 1
ATOM 1569 O O . SER A 1 209 ? -1.718 9.177 35.969 1.00 80.12 209 SER A O 1
ATOM 1571 N N . SER A 1 210 ? -1.991 8.354 33.886 1.00 77.38 210 SER A N 1
ATOM 1572 C CA . SER A 1 210 ? -1.225 7.113 34.050 1.00 77.38 210 SER A CA 1
ATOM 1573 C C . SER A 1 210 ? -1.811 6.125 35.067 1.00 77.38 210 SER A C 1
ATOM 1575 O O . SER A 1 210 ? -1.071 5.359 35.685 1.00 77.38 210 SER A O 1
ATOM 1577 N N . ASN A 1 211 ? -3.134 6.133 35.247 1.00 77.19 211 ASN A N 1
ATOM 157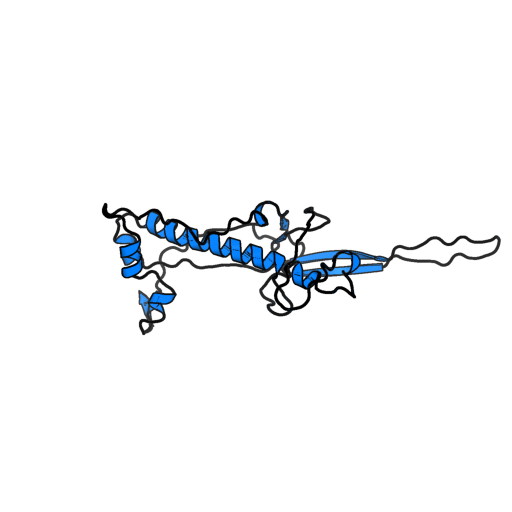8 C CA . ASN A 1 211 ? -3.848 5.078 35.960 1.00 77.19 211 ASN A CA 1
ATOM 1579 C C . ASN A 1 211 ? -4.368 4.037 34.960 1.00 77.19 211 ASN A C 1
ATOM 1581 O O . ASN A 1 211 ? -5.009 4.431 33.983 1.00 77.19 211 ASN A O 1
ATOM 1585 N N . PRO A 1 212 ? -4.166 2.736 35.214 1.00 76.75 212 PRO A N 1
ATOM 1586 C CA . PRO A 1 212 ? -4.711 1.689 34.366 1.00 76.75 212 PRO A CA 1
ATOM 1587 C C . PRO A 1 212 ? -6.236 1.598 34.528 1.00 76.75 212 PRO A C 1
ATOM 1589 O O . PRO A 1 212 ? -6.738 1.580 35.658 1.00 76.75 212 PRO A O 1
ATOM 1592 N N . TYR A 1 213 ? -6.950 1.503 33.410 1.00 67.19 213 TYR A N 1
ATOM 1593 C CA . TYR A 1 213 ? -8.372 1.173 33.311 1.00 67.19 213 TYR A CA 1
ATOM 1594 C C . TYR A 1 213 ? -8.607 0.040 32.308 1.00 67.19 213 TYR A C 1
ATOM 1596 O O . TYR A 1 213 ? -7.736 -0.180 31.429 1.00 67.19 213 TYR A O 1
#

pLDDT: mean 82.96, std 8.67, range [43.5, 92.69]

Sequence (213 aa):
MATELSTKFLTLSDWAKRIDPDGTTAPVIELLAETNPLLMDAHMMEGNLPTGHRSTQRTTQPSGTWRQLNQGVAETKSTTRQVDDSAGMLEAYSAVDVALANLNGNAQSFRFSEDAAFVQGLGEDATDAVIYGNSGVNPEQPHGLAPRYNSLTTGTFNYVINGGGSGSDNTSIWLVTWGPQTCTLIHPKGSMAGLQVQDLGERPWDDGSSNPY

InterPro domains:
  IPR048813 Major capsid protein GP7-like [NF045672] (11-213)
  IPR048813 Major capsid protein GP7-like [PF20911] (20-213)

Radius of gyration: 25.83 Å; chains: 1; bounding box: 73×40×82 Å

Foldseek 3Di:
DCVVPVVQEDDLVNLVVQADPVLDGHDDDCPPQDDDCVVVPFAEDEAPDQFWHKDKAWPDDDDFDDDDPPDDGDDDDTDIDIDTWGDADDDDDDDYDPVSLPPSVCSVVVSVSSVVVVLRVSVVVLVCLQAPNPCVVVVNTTHHDCVVCVDCPDDCVVVDDDPPDDDDPDDDDDDADHDPVGDHHYDGHPDDDDDDDDDPPDDFDQDPVGDTD